Protein AF-A0A2V6FD62-F1 (afdb_monomer_lite)

Radius of gyration: 33.09 Å; chains: 1; bounding box: 49×46×119 Å

Foldseek 3Di:
DDPVVVVVVVVVVVVPPPDDQDPVNVVVVVVVVVVVVVVVVVVVVVVVVVVVVQVCCLQPHQHPDLVSLVVSLVVVVCVLALLNVLQVVPCVVVVPCLSLLDHHALAPVVVVVVLVSLVVSLVSLVVDDLVPDDPVSNVVSVVSNVVSVVVNVCPVVVLVDDCDDPPHHCVPVVVCSLVPRQDDPDPVSVVSSVSVVVCVVVRVVNVVVSNVVND

Secondary structure (DSSP, 8-state):
--THHHHHHHHHHHHTTS----HHHHHHHHHHHHHHHHHHHHHHHHHHHHHHHHHHHHHHS--SSHHHHHHHHHHHHHHH-HHHHHHHT-SGGGT--GGGG-----SHHHHHHHHHHHHHHHHHHHTS-GGGS-HHHHHHHHHHHHHHHHHHHHGGGTTSS-SS-SS-SHHHHHHHHHHHTS--SSHHHHHHHHHHHHHHHHHHHHHHHHHHTT-

Structure (mmCIF, N/CA/C/O backbone):
data_AF-A0A2V6FD62-F1
#
_entry.id   AF-A0A2V6FD62-F1
#
loop_
_atom_site.group_PDB
_atom_site.id
_atom_site.type_symbol
_atom_site.label_atom_id
_atom_site.label_alt_id
_atom_site.label_comp_id
_atom_site.label_asym_id
_atom_site.label_entity_id
_atom_site.label_seq_id
_atom_site.pdbx_PDB_ins_code
_atom_site.Cartn_x
_atom_site.Cartn_y
_atom_site.Cartn_z
_atom_site.occupancy
_atom_site.B_iso_or_equiv
_atom_site.auth_seq_id
_atom_site.auth_comp_id
_atom_site.auth_asym_id
_atom_site.auth_atom_id
_atom_site.pdbx_PDB_model_num
ATOM 1 N N . MET A 1 1 ? 21.143 -31.024 92.032 1.00 51.84 1 MET A N 1
ATOM 2 C CA . MET A 1 1 ? 21.164 -30.933 90.553 1.00 51.84 1 MET A CA 1
ATOM 3 C C . MET A 1 1 ? 21.101 -29.458 90.172 1.00 51.84 1 MET A C 1
ATOM 5 O O . MET A 1 1 ? 20.264 -28.748 90.707 1.00 51.84 1 MET A O 1
ATOM 9 N N . SER A 1 2 ? 22.077 -28.992 89.388 1.00 50.41 2 SER A N 1
ATOM 10 C CA . SER A 1 2 ? 22.470 -27.579 89.221 1.00 50.41 2 SER A CA 1
ATOM 11 C C . SER A 1 2 ? 21.559 -26.777 88.274 1.00 50.41 2 SER A C 1
ATOM 13 O O . SER A 1 2 ? 21.059 -27.318 87.288 1.00 50.41 2 SER A O 1
ATOM 15 N N . ALA A 1 3 ? 21.419 -25.468 88.536 1.00 54.38 3 ALA A N 1
ATOM 16 C CA . ALA A 1 3 ? 20.699 -24.467 87.732 1.00 54.38 3 ALA A CA 1
ATOM 17 C C . ALA A 1 3 ? 21.116 -24.416 86.242 1.00 54.38 3 ALA A C 1
ATOM 19 O O . ALA A 1 3 ? 20.347 -23.947 85.401 1.00 54.38 3 ALA A O 1
ATOM 20 N N . ALA A 1 4 ? 22.282 -24.973 85.894 1.00 53.59 4 ALA A N 1
ATOM 21 C CA . ALA A 1 4 ? 22.737 -25.142 84.513 1.00 53.59 4 ALA A CA 1
ATOM 22 C C . ALA A 1 4 ? 21.811 -26.048 83.672 1.00 53.59 4 ALA A C 1
ATOM 24 O O . ALA A 1 4 ? 21.625 -25.802 82.480 1.00 53.59 4 ALA A O 1
ATOM 25 N N . ALA A 1 5 ? 21.158 -27.042 84.287 1.00 54.00 5 ALA A N 1
ATOM 26 C CA . ALA A 1 5 ? 20.218 -27.923 83.588 1.00 54.00 5 ALA A CA 1
ATOM 27 C C . ALA A 1 5 ? 18.900 -27.209 83.225 1.00 54.00 5 ALA A C 1
ATOM 29 O O . ALA A 1 5 ? 18.295 -27.497 82.194 1.00 54.00 5 ALA A O 1
ATOM 30 N N . LEU A 1 6 ? 18.479 -26.229 84.035 1.00 53.16 6 LEU A N 1
ATOM 31 C CA . LEU A 1 6 ? 17.237 -25.481 83.818 1.00 53.16 6 LEU A CA 1
ATOM 32 C C . LEU A 1 6 ? 17.385 -24.431 82.699 1.00 53.16 6 LEU A C 1
ATOM 34 O O . LEU A 1 6 ? 16.446 -24.191 81.939 1.00 53.16 6 LEU A O 1
ATOM 38 N N . ALA A 1 7 ? 18.574 -23.834 82.566 1.00 55.78 7 ALA A N 1
ATOM 39 C CA . ALA A 1 7 ? 18.881 -22.873 81.506 1.00 55.78 7 ALA A CA 1
ATOM 40 C C . ALA A 1 7 ? 18.995 -23.547 80.126 1.00 55.78 7 ALA A C 1
ATOM 42 O O . ALA A 1 7 ? 18.495 -23.010 79.137 1.00 55.78 7 ALA A O 1
ATOM 43 N N . HIS A 1 8 ? 19.569 -24.754 80.061 1.00 49.03 8 HIS A N 1
ATOM 44 C CA . HIS A 1 8 ? 19.693 -25.508 78.810 1.00 49.03 8 HIS A CA 1
ATOM 45 C C . HIS A 1 8 ? 18.332 -26.016 78.297 1.00 49.03 8 HIS A C 1
ATOM 47 O O . HIS A 1 8 ? 18.054 -25.960 77.099 1.00 49.03 8 HIS A O 1
ATOM 53 N N . ALA A 1 9 ? 17.427 -26.401 79.205 1.00 52.69 9 ALA A N 1
ATOM 54 C CA . ALA A 1 9 ? 16.059 -26.784 78.855 1.00 52.69 9 ALA A CA 1
ATOM 55 C C . ALA A 1 9 ? 15.217 -25.601 78.330 1.00 52.69 9 ALA A C 1
ATOM 57 O O . ALA A 1 9 ? 14.427 -25.768 77.402 1.00 52.69 9 ALA A O 1
ATOM 58 N N . ARG A 1 10 ? 15.408 -24.388 78.872 1.00 50.91 10 ARG A N 1
ATOM 59 C CA . ARG A 1 10 ? 14.704 -23.180 78.398 1.00 50.91 10 ARG A CA 1
ATOM 60 C C . ARG A 1 10 ? 15.211 -22.666 77.049 1.00 50.91 10 ARG A C 1
ATOM 62 O O . ARG A 1 10 ? 14.411 -22.130 76.287 1.00 50.91 10 ARG A O 1
ATOM 69 N N . PHE A 1 11 ? 16.494 -22.852 76.731 1.00 48.19 11 PHE A N 1
ATOM 70 C CA . PHE A 1 11 ? 17.051 -22.427 75.442 1.00 48.19 11 PHE A CA 1
ATOM 71 C C . PHE A 1 11 ? 16.546 -23.300 74.279 1.00 48.19 11 PHE A C 1
ATOM 73 O O . PHE A 1 11 ? 16.193 -22.768 73.231 1.00 48.19 11 PHE A O 1
ATOM 80 N N . ASN A 1 12 ? 16.403 -24.616 74.492 1.00 43.12 12 ASN A N 1
ATOM 81 C CA . ASN A 1 12 ? 15.850 -25.539 73.488 1.00 43.12 12 ASN A CA 1
ATOM 82 C C . ASN A 1 12 ? 14.333 -25.402 73.276 1.00 43.12 12 ASN A C 1
ATOM 84 O O . ASN A 1 12 ? 13.833 -25.708 72.196 1.00 43.12 12 ASN A O 1
ATOM 88 N N . ALA A 1 13 ? 13.589 -24.931 74.280 1.00 45.12 13 ALA A N 1
ATOM 89 C CA . ALA A 1 13 ? 12.146 -24.720 74.150 1.00 45.12 13 ALA A CA 1
ATOM 90 C C . ALA A 1 13 ? 11.798 -23.490 73.287 1.00 45.12 13 ALA A C 1
ATOM 92 O O . ALA A 1 13 ? 10.769 -23.478 72.618 1.00 45.12 13 ALA A O 1
ATOM 93 N N . LEU A 1 14 ? 12.664 -22.469 73.263 1.00 45.12 14 LEU A N 1
ATOM 94 C CA . LEU A 1 14 ? 12.431 -21.229 72.512 1.00 45.12 14 LEU A CA 1
ATOM 95 C C . LEU A 1 14 ? 12.855 -21.313 71.036 1.00 45.12 14 LEU A C 1
ATOM 97 O O . LEU A 1 14 ? 12.350 -20.550 70.214 1.00 45.12 14 LEU A O 1
ATOM 101 N N . THR A 1 15 ? 13.734 -22.249 70.668 1.00 45.62 15 THR A N 1
ATOM 102 C CA . THR A 1 15 ? 14.151 -22.474 69.272 1.00 45.62 15 THR A CA 1
ATOM 103 C C . THR A 1 15 ? 13.192 -23.368 68.485 1.00 45.62 15 THR A C 1
ATOM 105 O O . THR A 1 15 ? 13.101 -23.220 67.268 1.00 45.62 15 THR A O 1
ATOM 108 N N . PHE A 1 16 ? 12.420 -24.241 69.143 1.00 40.84 16 PHE A N 1
ATOM 109 C CA . PHE A 1 16 ? 11.547 -25.211 68.461 1.00 40.84 16 PHE A CA 1
ATOM 110 C C . PHE A 1 16 ? 10.116 -24.720 68.180 1.00 40.84 16 PHE A C 1
ATOM 112 O O . PHE A 1 16 ? 9.340 -25.402 67.516 1.00 40.84 16 PHE A O 1
ATOM 119 N N . GLN A 1 17 ? 9.749 -23.526 68.652 1.00 44.84 17 GLN A N 1
ATOM 120 C CA . GLN A 1 17 ? 8.380 -23.005 68.550 1.00 44.84 17 GLN A CA 1
ATOM 121 C C . GLN A 1 17 ? 8.140 -22.103 67.323 1.00 44.84 17 GLN A C 1
ATOM 123 O O . GLN A 1 17 ? 7.102 -21.453 67.235 1.00 44.84 17 GLN A O 1
ATOM 128 N N . ARG A 1 18 ? 9.079 -22.025 66.365 1.00 51.03 18 ARG A N 1
ATOM 129 C CA . ARG A 1 18 ? 8.979 -21.069 65.243 1.00 51.03 18 ARG A CA 1
ATOM 130 C C . ARG A 1 18 ? 8.537 -21.616 63.886 1.00 51.03 18 ARG A C 1
ATOM 132 O O . ARG A 1 18 ? 8.265 -20.801 63.016 1.00 51.03 18 ARG A O 1
ATOM 139 N N . PHE A 1 19 ? 8.368 -22.925 63.701 1.00 54.00 19 PHE A N 1
ATOM 140 C CA . PHE A 1 19 ? 7.863 -23.474 62.431 1.00 54.00 19 PHE A CA 1
ATOM 141 C C . PHE A 1 19 ? 7.022 -24.740 62.649 1.00 54.00 19 PHE A C 1
ATOM 143 O O . PHE A 1 19 ? 7.466 -25.845 62.359 1.00 54.00 19 PHE A O 1
ATOM 150 N N . ASN A 1 20 ? 5.799 -24.593 63.166 1.00 52.25 20 ASN A N 1
ATOM 151 C CA . ASN A 1 20 ? 4.829 -25.690 63.222 1.00 52.25 20 ASN A CA 1
ATOM 152 C C . ASN A 1 20 ? 3.778 -25.493 62.118 1.00 52.25 20 ASN A C 1
ATOM 154 O O . ASN A 1 20 ? 2.694 -24.976 62.371 1.00 52.25 20 ASN A O 1
ATOM 158 N N . VAL A 1 21 ? 4.139 -25.824 60.876 1.00 60.09 21 VAL A N 1
ATOM 159 C CA . VAL A 1 21 ? 3.186 -25.896 59.756 1.00 60.09 21 VAL A CA 1
ATOM 160 C C . VAL A 1 21 ? 2.623 -27.317 59.740 1.00 60.09 21 VAL A C 1
ATOM 162 O O . VAL A 1 21 ? 3.387 -28.275 59.620 1.00 60.09 21 VAL A O 1
ATOM 165 N N . SER A 1 22 ? 1.307 -27.480 59.901 1.00 72.31 22 SER A N 1
ATOM 166 C CA . SER A 1 22 ? 0.677 -28.805 59.941 1.00 72.31 22 SER A CA 1
ATOM 167 C C . SER A 1 22 ? 0.792 -29.504 58.582 1.00 72.31 22 SER A C 1
ATOM 169 O O . SER A 1 22 ? 0.720 -28.865 57.534 1.00 72.31 22 SER A O 1
ATOM 171 N N . PHE A 1 23 ? 0.883 -30.839 58.562 1.00 66.00 23 PHE A N 1
ATOM 172 C CA . PHE A 1 23 ? 0.818 -31.632 57.321 1.00 66.00 23 PHE A CA 1
ATOM 173 C C . PHE A 1 23 ? -0.449 -31.315 56.499 1.00 66.00 23 PHE A C 1
ATOM 175 O O . PHE A 1 23 ? -0.447 -31.348 55.269 1.00 66.00 23 PHE A O 1
ATOM 182 N N . ARG A 1 24 ? -1.528 -30.930 57.191 1.00 68.88 24 ARG A N 1
ATOM 183 C CA . ARG A 1 24 ? -2.783 -30.463 56.600 1.00 68.88 24 ARG A CA 1
ATOM 184 C C . ARG A 1 24 ? -2.631 -29.095 55.920 1.00 68.88 24 ARG A C 1
ATOM 186 O O . ARG A 1 24 ? -3.190 -28.907 54.844 1.00 68.88 24 ARG A O 1
ATOM 193 N N . ASP A 1 25 ? -1.827 -28.194 56.482 1.00 69.31 25 ASP A N 1
ATOM 194 C CA . ASP A 1 25 ? -1.516 -26.882 55.895 1.00 69.31 25 ASP A CA 1
ATOM 195 C C . ASP A 1 25 ? -0.633 -27.036 54.651 1.00 69.31 25 ASP A C 1
ATOM 197 O O . ASP A 1 25 ? -0.887 -26.396 53.635 1.00 69.31 25 ASP A O 1
ATOM 201 N N . PHE A 1 26 ? 0.343 -27.954 54.678 1.00 67.38 26 PHE A N 1
ATOM 202 C CA . PHE A 1 26 ? 1.163 -28.284 53.506 1.00 67.38 26 PHE A CA 1
ATOM 203 C C . PHE A 1 26 ? 0.319 -28.862 52.358 1.00 67.38 26 PHE A C 1
ATOM 205 O O . PHE A 1 26 ? 0.473 -28.466 51.202 1.00 67.38 26 PHE A O 1
ATOM 212 N N . PHE A 1 27 ? -0.622 -29.761 52.668 1.00 71.06 27 PHE A N 1
ATOM 213 C CA . PHE A 1 27 ? -1.520 -30.348 51.672 1.00 71.06 27 PHE A CA 1
ATOM 214 C C . PHE A 1 27 ? -2.504 -29.319 51.090 1.00 71.06 27 PHE A C 1
ATOM 216 O O . PHE A 1 27 ? -2.715 -29.291 49.878 1.00 71.06 27 PHE A O 1
ATOM 223 N N . LEU A 1 28 ? -3.064 -28.436 51.926 1.00 70.50 28 LEU A N 1
ATOM 224 C CA . LEU A 1 28 ? -3.927 -27.334 51.484 1.00 70.50 28 LEU A CA 1
ATOM 225 C C . LEU A 1 28 ? -3.169 -26.327 50.613 1.00 70.50 28 LEU A C 1
ATOM 227 O O . LEU A 1 28 ? -3.706 -25.867 49.607 1.00 70.50 28 LEU A O 1
ATOM 231 N N . LEU A 1 29 ? -1.912 -26.032 50.946 1.00 73.94 29 LEU A N 1
ATOM 232 C CA . LEU A 1 29 ? -1.061 -25.120 50.185 1.00 73.94 29 LEU A CA 1
ATOM 233 C C . LEU A 1 29 ? -0.663 -25.722 48.829 1.00 73.94 29 LEU A C 1
ATOM 235 O O . LEU A 1 29 ? -0.741 -25.045 47.807 1.00 73.94 29 LEU A O 1
ATOM 239 N N . PHE A 1 30 ? -0.338 -27.017 48.781 1.00 75.12 30 PHE A N 1
ATOM 240 C CA . PHE A 1 30 ? -0.054 -27.734 47.534 1.00 75.12 30 PHE A CA 1
ATOM 241 C C . PHE A 1 30 ? -1.295 -27.891 46.636 1.00 75.12 30 PHE A C 1
ATOM 243 O O . PHE A 1 30 ? -1.214 -27.725 45.415 1.00 75.12 30 PHE A O 1
ATOM 250 N N . TRP A 1 31 ? -2.458 -28.186 47.224 1.00 75.12 31 TRP A N 1
ATOM 251 C CA . TRP A 1 31 ? -3.724 -28.286 46.495 1.00 75.12 31 TRP A CA 1
ATOM 252 C C . TRP A 1 31 ? -4.193 -26.921 45.976 1.00 75.12 31 TRP A C 1
ATOM 254 O O . TRP A 1 31 ? -4.541 -26.803 44.798 1.00 75.12 31 TRP A O 1
ATOM 264 N N . GLY A 1 32 ? -4.094 -25.879 46.807 1.00 76.75 32 GLY A N 1
ATOM 265 C CA . GLY A 1 32 ? -4.312 -24.490 46.412 1.00 76.75 32 GLY A CA 1
ATOM 266 C C . GLY A 1 32 ? -3.391 -24.087 45.264 1.00 76.75 32 GLY A C 1
ATOM 267 O O . GLY A 1 32 ? -3.870 -23.616 44.238 1.00 76.75 32 GLY A O 1
ATOM 268 N N . MET A 1 33 ? -2.089 -24.371 45.362 1.00 81.69 33 MET A N 1
ATOM 269 C CA . MET A 1 33 ? -1.111 -24.085 44.307 1.00 81.69 33 MET A CA 1
ATOM 270 C C . MET A 1 33 ? -1.476 -24.759 42.974 1.00 81.69 33 MET A C 1
ATOM 272 O O . MET A 1 33 ? -1.450 -24.104 41.935 1.00 81.69 33 MET A O 1
ATOM 276 N N . LYS A 1 34 ? -1.907 -26.029 42.975 1.00 81.94 34 LYS A N 1
ATOM 277 C CA . LYS A 1 34 ? -2.398 -26.707 41.758 1.00 81.94 34 LYS A CA 1
ATOM 278 C C . LYS A 1 34 ? -3.648 -26.053 41.167 1.00 81.94 34 LYS A C 1
ATOM 280 O O . LYS A 1 34 ? -3.773 -25.999 39.945 1.00 81.94 34 LYS A O 1
ATOM 285 N N . PHE A 1 35 ? -4.573 -25.586 42.003 1.00 85.38 35 PHE A N 1
ATOM 286 C CA . PHE A 1 35 ? -5.753 -24.854 41.545 1.00 85.38 35 PHE A CA 1
ATOM 287 C C . PHE A 1 35 ? -5.364 -23.504 40.928 1.00 85.38 35 PHE A C 1
ATOM 289 O O . PHE A 1 35 ? -5.785 -23.209 39.811 1.00 85.38 35 PHE A O 1
ATOM 296 N N . PHE A 1 36 ? -4.480 -22.745 41.584 1.00 87.44 36 PHE A N 1
ATOM 297 C CA . PHE A 1 36 ? -3.939 -21.485 41.066 1.00 87.44 36 PHE A CA 1
ATOM 298 C C . PHE A 1 36 ? -3.201 -21.666 39.733 1.00 87.44 36 PHE A C 1
ATOM 300 O O . PHE A 1 36 ? -3.455 -20.910 38.801 1.00 87.44 36 PHE A O 1
ATOM 307 N N . LEU A 1 37 ? -2.349 -22.687 39.593 1.00 90.75 37 LEU A N 1
ATOM 308 C CA . LEU A 1 37 ? -1.653 -22.999 38.336 1.00 90.75 37 LEU A CA 1
ATOM 309 C C . LEU A 1 37 ? -2.624 -23.352 37.201 1.00 90.75 37 LEU A C 1
ATOM 311 O O . LEU A 1 37 ? -2.442 -22.892 36.077 1.00 90.75 37 LEU A O 1
ATOM 315 N N . LYS A 1 38 ? -3.675 -24.134 37.481 1.00 90.56 38 LYS A N 1
ATOM 316 C CA . LYS A 1 38 ? -4.715 -24.456 36.490 1.00 90.56 38 LYS A CA 1
ATOM 317 C C . LYS A 1 38 ? -5.529 -23.229 36.092 1.00 90.56 38 LYS A C 1
ATOM 319 O O . LYS A 1 38 ? -5.810 -23.065 34.911 1.00 90.56 38 LYS A O 1
ATOM 324 N N . ALA A 1 39 ? -5.882 -22.376 37.051 1.00 91.38 39 ALA A N 1
ATOM 325 C CA . ALA A 1 39 ? -6.580 -21.125 36.783 1.00 91.38 39 ALA A CA 1
ATOM 326 C C . ALA A 1 39 ? -5.706 -20.170 35.958 1.00 91.38 39 ALA A C 1
ATOM 328 O O . ALA A 1 39 ? -6.178 -19.613 34.976 1.00 91.38 39 ALA A O 1
ATOM 329 N N . LEU A 1 40 ? -4.417 -20.044 36.288 1.00 93.94 40 LEU A N 1
ATOM 330 C CA . LEU A 1 40 ? -3.465 -19.224 35.538 1.00 93.94 40 LEU A CA 1
ATOM 331 C C . LEU A 1 40 ? -3.276 -19.740 34.107 1.00 93.94 40 LEU A C 1
ATOM 333 O O . LEU A 1 40 ? -3.309 -18.949 33.167 1.00 93.94 40 LEU A O 1
ATOM 337 N N . LEU A 1 41 ? -3.147 -21.057 33.929 1.00 94.94 41 LEU A N 1
ATOM 338 C CA . LEU A 1 41 ? -3.092 -21.677 32.605 1.00 94.94 41 LEU A CA 1
ATOM 339 C C . LEU A 1 41 ? -4.392 -21.448 31.823 1.00 94.94 41 LEU A C 1
ATOM 341 O O . LEU A 1 41 ? -4.337 -21.091 30.652 1.00 94.94 41 LEU A O 1
ATOM 345 N N . ALA A 1 42 ? -5.555 -21.615 32.457 1.00 94.06 42 ALA A N 1
ATOM 346 C CA . ALA A 1 42 ? -6.849 -21.380 31.821 1.00 94.06 42 ALA A CA 1
ATOM 347 C C . ALA A 1 42 ? -7.011 -19.916 31.385 1.00 94.06 42 ALA A C 1
ATOM 349 O O . ALA A 1 42 ? -7.452 -19.659 30.268 1.00 94.06 42 ALA A O 1
ATOM 350 N N . THR A 1 43 ? -6.590 -18.963 32.219 1.00 94.38 43 THR A N 1
ATOM 351 C CA . THR A 1 43 ? -6.577 -17.537 31.872 1.00 94.38 43 THR A CA 1
ATOM 352 C C . THR A 1 43 ? -5.626 -17.258 30.713 1.00 94.38 43 THR A C 1
ATOM 354 O O . THR A 1 43 ? -6.006 -16.564 29.776 1.00 94.38 43 THR A O 1
ATOM 357 N N . LEU A 1 44 ? -4.417 -17.830 30.722 1.00 96.44 44 LEU A N 1
ATOM 358 C CA . LEU A 1 44 ? -3.464 -17.689 29.619 1.00 96.44 44 LEU A CA 1
ATOM 359 C C . LEU A 1 44 ? -4.053 -18.225 28.305 1.00 96.44 44 LEU A C 1
ATOM 361 O O . LEU A 1 44 ? -4.007 -17.544 27.285 1.00 96.44 44 LEU A O 1
ATOM 365 N N . VAL A 1 45 ? -4.663 -19.413 28.338 1.00 96.75 45 VAL A N 1
ATOM 366 C CA . VAL A 1 45 ? -5.336 -20.010 27.177 1.00 96.75 45 VAL A CA 1
ATOM 367 C C . VAL A 1 45 ? -6.484 -19.122 26.694 1.00 96.75 45 VAL A C 1
ATOM 369 O O . VAL A 1 45 ? -6.588 -18.866 25.498 1.00 96.75 45 VAL A O 1
ATOM 372 N N . ALA A 1 46 ? -7.309 -18.595 27.601 1.00 96.50 46 ALA A N 1
ATOM 373 C CA . ALA A 1 46 ? -8.396 -17.686 27.247 1.00 96.50 46 ALA A CA 1
ATOM 374 C C . ALA A 1 46 ? -7.883 -16.398 26.581 1.00 96.50 46 ALA A C 1
ATOM 376 O O . ALA A 1 46 ? -8.457 -15.960 25.586 1.00 96.50 46 ALA A O 1
ATOM 377 N N . VAL A 1 47 ? -6.779 -15.825 27.071 1.00 97.00 47 VAL A N 1
ATOM 378 C CA . VAL A 1 47 ? -6.138 -14.645 26.469 1.00 97.00 47 VAL A CA 1
ATOM 379 C C . VAL A 1 47 ? -5.603 -14.958 25.073 1.00 97.00 47 VAL A C 1
ATOM 381 O O . VAL A 1 47 ? -5.814 -14.169 24.156 1.00 97.00 47 VAL A O 1
ATOM 384 N N . VAL A 1 48 ? -4.965 -16.116 24.879 1.00 96.81 48 VAL A N 1
ATOM 385 C CA . VAL A 1 48 ? -4.482 -16.543 23.555 1.00 96.81 48 VAL A CA 1
ATOM 386 C C . VAL A 1 48 ? -5.645 -16.720 22.580 1.00 96.81 48 VAL A C 1
ATOM 388 O O . VAL A 1 48 ? -5.573 -16.233 21.454 1.00 96.81 48 VAL A O 1
ATOM 391 N N . ILE A 1 49 ? -6.737 -17.358 23.010 1.00 96.81 49 ILE A N 1
ATOM 392 C CA . ILE A 1 49 ? -7.939 -17.534 22.183 1.00 96.81 49 ILE A CA 1
ATOM 393 C C . ILE A 1 49 ? -8.556 -16.174 21.835 1.00 96.81 49 ILE A C 1
ATOM 395 O O . ILE A 1 49 ? -8.841 -15.916 20.668 1.00 96.81 49 ILE A O 1
ATOM 399 N N . ALA A 1 50 ? -8.723 -15.283 22.814 1.00 95.06 50 ALA A N 1
ATOM 400 C CA . ALA A 1 50 ? -9.257 -13.943 22.584 1.00 95.06 50 ALA A CA 1
ATOM 401 C C . ALA A 1 50 ? -8.368 -13.132 21.626 1.00 95.06 50 ALA A C 1
ATOM 403 O O . ALA A 1 50 ? -8.878 -12.489 20.709 1.00 95.06 50 ALA A O 1
ATOM 404 N N . GLY A 1 51 ? -7.045 -13.215 21.787 1.00 94.31 51 GLY A N 1
ATOM 405 C CA . GLY A 1 51 ? -6.077 -12.599 20.884 1.00 94.31 51 GLY A CA 1
ATOM 406 C C . GLY A 1 51 ? -6.164 -13.160 19.465 1.00 94.31 51 GLY A C 1
ATOM 407 O O . GLY A 1 51 ? -6.181 -12.393 18.507 1.00 94.31 51 GLY A O 1
ATOM 408 N N . ALA A 1 52 ? -6.301 -14.480 19.313 1.00 94.00 52 ALA A N 1
ATOM 409 C CA . ALA A 1 52 ? -6.483 -15.115 18.011 1.00 94.00 52 ALA A CA 1
ATOM 410 C C . ALA A 1 52 ? -7.791 -14.674 17.334 1.00 94.00 52 ALA A C 1
ATOM 412 O O . ALA A 1 52 ? -7.778 -14.354 16.147 1.00 94.00 52 ALA A O 1
ATOM 413 N N . ILE A 1 53 ? -8.902 -14.595 18.075 1.00 94.19 53 ILE A N 1
ATOM 414 C CA . ILE A 1 53 ? -10.186 -14.087 17.563 1.00 94.19 53 ILE A CA 1
ATOM 415 C C . ILE A 1 53 ? -10.042 -12.629 17.116 1.00 94.19 53 ILE A C 1
ATOM 417 O O . ILE A 1 53 ? -10.453 -12.285 16.008 1.00 94.19 53 ILE A O 1
ATOM 421 N N . PHE A 1 54 ? -9.425 -11.786 17.947 1.00 94.12 54 PHE A N 1
ATOM 422 C CA . PHE A 1 54 ? -9.198 -10.376 17.640 1.00 94.12 54 PHE A CA 1
ATOM 423 C C . PHE A 1 54 ? -8.338 -10.194 16.382 1.00 94.12 54 PHE A C 1
ATOM 425 O O . PHE A 1 54 ? -8.732 -9.470 15.472 1.00 94.12 54 PHE A O 1
ATOM 432 N N . LEU A 1 55 ? -7.203 -10.895 16.287 1.00 92.00 55 LEU A N 1
ATOM 433 C CA . LEU A 1 55 ? -6.324 -10.842 15.115 1.00 92.00 55 LEU A CA 1
ATOM 434 C C . LEU A 1 55 ? -7.008 -11.393 13.864 1.00 92.00 55 LEU A C 1
ATOM 436 O O . LEU A 1 55 ? -6.866 -10.823 12.787 1.00 92.00 55 LEU A O 1
ATOM 440 N N . THR A 1 56 ? -7.791 -12.463 13.998 1.00 91.69 56 THR A N 1
ATOM 441 C CA . THR A 1 56 ? -8.561 -13.020 12.879 1.00 91.69 56 THR A CA 1
ATOM 442 C C . THR A 1 56 ? -9.595 -12.013 12.380 1.00 91.69 56 THR A C 1
ATOM 444 O O . THR A 1 56 ? -9.713 -11.816 11.172 1.00 91.69 56 THR A O 1
ATOM 447 N N . ASN A 1 57 ? -10.315 -11.332 13.280 1.00 93.19 57 ASN A N 1
ATOM 448 C CA . ASN A 1 57 ? -11.225 -10.251 12.901 1.00 93.19 57 ASN A CA 1
ATOM 449 C C . ASN A 1 57 ? -10.476 -9.109 12.199 1.00 93.19 57 ASN A C 1
ATOM 451 O O . ASN A 1 57 ? -10.889 -8.693 11.119 1.00 93.19 57 ASN A O 1
ATOM 455 N N . LEU A 1 58 ? -9.356 -8.661 12.773 1.00 90.94 58 LEU A N 1
ATOM 456 C CA . LEU A 1 58 ? -8.550 -7.568 12.239 1.00 90.94 58 LEU A CA 1
ATOM 457 C C . LEU A 1 58 ? -8.009 -7.883 10.838 1.00 90.94 58 LEU A C 1
ATOM 459 O O . LEU A 1 58 ? -8.110 -7.049 9.947 1.00 90.94 58 LEU A O 1
ATOM 463 N N . ILE A 1 59 ? -7.480 -9.085 10.610 1.00 87.94 59 ILE A N 1
ATOM 464 C CA . ILE A 1 59 ? -6.832 -9.453 9.344 1.00 87.94 59 ILE A CA 1
ATOM 465 C C . ILE A 1 59 ? -7.869 -9.876 8.297 1.00 87.94 59 ILE A C 1
ATOM 467 O O . ILE A 1 59 ? -7.861 -9.370 7.177 1.00 87.94 59 ILE A O 1
ATOM 471 N N . CYS A 1 60 ? -8.818 -10.745 8.644 1.00 86.25 60 CYS A N 1
ATOM 472 C CA . CYS A 1 60 ? -9.695 -11.377 7.652 1.00 86.25 60 CYS A CA 1
ATOM 473 C C . CYS A 1 60 ? -11.047 -10.668 7.467 1.00 86.25 60 CYS A C 1
ATOM 475 O O . CYS A 1 60 ? -11.656 -10.788 6.404 1.00 86.25 60 CYS A O 1
ATOM 477 N N . PHE A 1 61 ? -11.522 -9.914 8.461 1.00 91.69 61 PHE A N 1
ATOM 478 C CA . PHE A 1 61 ? -12.871 -9.331 8.479 1.00 91.69 61 PHE A CA 1
ATOM 479 C C . PHE A 1 61 ? -12.840 -7.800 8.616 1.00 91.69 61 PHE A C 1
ATOM 481 O O . PHE A 1 61 ? -11.780 -7.180 8.516 1.00 91.69 61 PHE A O 1
ATOM 488 N N . ARG A 1 62 ? -14.012 -7.174 8.793 1.00 94.75 62 ARG A N 1
ATOM 489 C CA . ARG A 1 62 ? -14.121 -5.757 9.161 1.00 94.75 62 ARG A CA 1
ATOM 490 C C . ARG A 1 62 ? -13.699 -5.579 10.632 1.00 94.75 62 ARG A C 1
ATOM 492 O O . ARG A 1 62 ? -14.334 -6.199 11.495 1.00 94.75 62 ARG A O 1
ATOM 499 N N . PRO A 1 63 ? -12.681 -4.755 10.943 1.00 95.62 63 PRO A N 1
ATOM 500 C CA . PRO A 1 63 ? -12.255 -4.503 12.319 1.00 95.62 63 PRO A CA 1
ATOM 501 C C . PRO A 1 63 ? -13.368 -3.869 13.159 1.00 95.62 63 PRO A C 1
ATOM 503 O O . PRO A 1 63 ? -14.080 -2.985 12.695 1.00 95.62 63 PRO A O 1
ATOM 506 N N . TRP A 1 64 ? -13.519 -4.243 14.427 1.00 93.50 64 TRP A N 1
ATOM 507 C CA . TRP A 1 64 ? -14.555 -3.619 15.272 1.00 93.50 64 TRP A CA 1
ATOM 508 C C . TRP A 1 64 ? -14.317 -2.130 15.559 1.00 93.50 64 TRP A C 1
ATOM 510 O O . TRP A 1 64 ? -15.266 -1.386 15.797 1.00 93.50 64 TRP A O 1
ATOM 520 N N . ASN A 1 65 ? -13.060 -1.688 15.537 1.00 95.12 65 ASN A N 1
ATOM 521 C CA . ASN A 1 65 ? -12.680 -0.300 15.766 1.00 95.12 65 ASN A CA 1
ATOM 522 C C . ASN A 1 65 ? -12.435 0.422 14.431 1.00 95.12 65 ASN A C 1
ATOM 524 O O . ASN A 1 65 ? -11.692 -0.077 13.590 1.00 95.12 65 ASN A O 1
ATOM 528 N N . LEU A 1 66 ? -13.016 1.614 14.273 1.00 97.38 66 LEU A N 1
ATOM 529 C CA . LEU A 1 66 ? -12.903 2.420 13.054 1.00 97.38 66 LEU A CA 1
ATOM 530 C C . LEU A 1 66 ? -11.460 2.852 12.741 1.00 97.38 66 LEU A C 1
ATOM 532 O O . LEU A 1 66 ? -11.048 2.812 11.589 1.00 97.38 66 LEU A O 1
ATOM 536 N N . ASN A 1 67 ? -10.656 3.196 13.751 1.00 97.12 67 ASN A N 1
ATOM 537 C CA . ASN A 1 67 ? -9.260 3.572 13.512 1.00 97.12 67 ASN A CA 1
ATOM 538 C C . ASN A 1 67 ? -8.451 2.366 13.026 1.00 97.12 67 ASN A C 1
ATOM 540 O O . ASN A 1 67 ? -7.680 2.491 12.085 1.00 97.12 67 ASN A O 1
ATOM 544 N N . LEU A 1 68 ? -8.677 1.179 13.601 1.00 96.94 68 LEU A N 1
ATOM 545 C CA . LEU A 1 68 ? -8.042 -0.049 13.108 1.00 96.94 68 LEU A CA 1
ATOM 546 C C . LEU A 1 68 ? -8.464 -0.395 11.676 1.00 96.94 68 LEU A C 1
ATOM 548 O O . LEU A 1 68 ? -7.678 -0.994 10.949 1.00 96.94 68 LEU A O 1
ATOM 552 N N . PHE A 1 69 ? -9.678 -0.026 11.264 1.00 97.56 69 PHE A N 1
ATOM 553 C CA . PHE A 1 69 ? -10.093 -0.142 9.869 1.00 97.56 69 PHE A CA 1
ATOM 554 C C . PHE A 1 69 ? -9.306 0.796 8.953 1.00 97.56 69 PHE A C 1
ATOM 556 O O . PHE A 1 69 ? -8.812 0.329 7.930 1.00 97.56 69 PHE A O 1
ATOM 563 N N . TYR A 1 70 ? -9.111 2.063 9.334 1.00 97.12 70 TYR A N 1
ATOM 564 C CA . TYR A 1 70 ? -8.265 2.983 8.565 1.00 97.12 70 TYR A CA 1
ATOM 565 C C . TYR A 1 70 ? -6.840 2.456 8.407 1.00 97.12 70 TYR A C 1
ATOM 567 O O . TYR A 1 70 ? -6.329 2.387 7.290 1.00 97.12 70 TYR A O 1
ATOM 575 N N . GLU A 1 71 ? -6.228 2.027 9.514 1.00 95.62 71 GLU A N 1
ATOM 576 C CA . GLU A 1 71 ? -4.876 1.467 9.501 1.00 95.62 71 GLU A CA 1
ATOM 577 C C . GLU A 1 71 ? -4.805 0.229 8.610 1.00 95.62 71 GLU A C 1
ATOM 579 O O . GLU A 1 71 ? -3.917 0.112 7.772 1.00 95.62 71 GLU A O 1
ATOM 584 N N . LYS A 1 72 ? -5.775 -0.682 8.734 1.00 95.62 72 LYS A N 1
ATOM 585 C CA . LYS A 1 72 ? -5.848 -1.874 7.890 1.00 95.62 72 LYS A CA 1
ATOM 586 C C . LYS A 1 72 ? -5.927 -1.512 6.408 1.00 95.62 72 LYS A C 1
ATOM 588 O O . LYS A 1 72 ? -5.120 -2.022 5.636 1.00 95.62 72 LYS A O 1
ATOM 593 N N . ALA A 1 73 ? -6.873 -0.659 6.017 1.00 94.94 73 ALA A N 1
ATOM 594 C CA . ALA A 1 73 ? -7.076 -0.279 4.621 1.00 94.94 73 ALA A CA 1
ATOM 595 C C . ALA A 1 73 ? -5.798 0.337 4.023 1.00 94.94 73 ALA A C 1
ATOM 597 O O . ALA A 1 73 ? -5.399 0.010 2.905 1.00 94.94 73 ALA A O 1
ATOM 598 N N . PHE A 1 74 ? -5.098 1.169 4.800 1.00 93.81 74 PHE A N 1
ATOM 599 C CA . PHE A 1 74 ? -3.842 1.784 4.381 1.00 93.81 74 PHE A CA 1
ATOM 600 C C . PHE A 1 74 ? -2.682 0.781 4.294 1.00 93.81 74 PHE A C 1
ATOM 602 O O . PHE A 1 74 ? -1.965 0.735 3.290 1.00 93.81 74 PHE A O 1
ATOM 609 N N . LEU A 1 75 ? -2.513 -0.068 5.311 1.00 94.31 75 LEU A N 1
ATOM 610 C CA . LEU A 1 75 ? -1.469 -1.092 5.332 1.00 94.31 75 LEU A CA 1
ATOM 611 C C . LEU A 1 75 ? -1.660 -2.121 4.215 1.00 94.31 75 LEU A C 1
ATOM 613 O O . LEU A 1 75 ? -0.677 -2.545 3.611 1.00 94.31 75 LEU A O 1
ATOM 617 N N . GLU A 1 76 ? -2.898 -2.495 3.887 1.00 94.38 76 GLU A N 1
ATOM 618 C CA . GLU A 1 76 ? -3.167 -3.380 2.753 1.00 94.38 76 GLU A CA 1
ATOM 619 C C . GLU A 1 76 ? -2.691 -2.771 1.429 1.00 94.38 76 GLU A C 1
ATOM 621 O O . GLU A 1 76 ? -2.144 -3.496 0.601 1.00 94.38 76 GLU A O 1
ATOM 626 N N . VAL A 1 77 ? -2.831 -1.460 1.217 1.00 94.19 77 VAL A N 1
ATOM 627 C CA . VAL A 1 77 ? -2.268 -0.799 0.027 1.00 94.19 77 VAL A CA 1
ATOM 628 C C . VAL A 1 77 ? -0.742 -0.866 0.052 1.00 94.19 77 VAL A C 1
ATOM 630 O O . VAL A 1 77 ? -0.136 -1.321 -0.914 1.00 94.19 77 VAL A O 1
ATOM 633 N N . ILE A 1 78 ? -0.118 -0.487 1.169 1.00 95.50 78 ILE A N 1
ATOM 634 C CA . ILE A 1 78 ? 1.344 -0.468 1.305 1.00 95.50 78 ILE A CA 1
ATOM 635 C C . ILE A 1 78 ? 1.958 -1.850 1.052 1.00 95.50 78 ILE A C 1
ATOM 637 O O . ILE A 1 78 ? 2.894 -1.980 0.266 1.00 95.50 78 ILE A O 1
ATOM 641 N N . PHE A 1 79 ? 1.445 -2.894 1.703 1.00 94.81 79 PHE A N 1
ATOM 642 C CA . PHE A 1 79 ? 2.040 -4.230 1.629 1.00 94.81 79 PHE A CA 1
ATOM 643 C C . PHE A 1 79 ? 1.771 -4.950 0.304 1.00 94.81 79 PHE A C 1
ATOM 645 O O . PHE A 1 79 ? 2.514 -5.871 -0.040 1.00 94.81 79 PHE A O 1
ATOM 652 N N . ASN A 1 80 ? 0.753 -4.530 -0.453 1.00 95.69 80 ASN A N 1
ATOM 653 C CA . ASN A 1 80 ? 0.483 -5.062 -1.790 1.00 95.69 80 ASN A CA 1
ATOM 654 C C . ASN A 1 80 ? 1.235 -4.320 -2.907 1.00 95.69 80 ASN A C 1
ATOM 656 O O . ASN A 1 80 ? 1.247 -4.801 -4.037 1.00 95.69 80 ASN A O 1
ATOM 660 N N . GLU A 1 81 ? 1.900 -3.202 -2.605 1.00 97.31 81 GLU A N 1
ATOM 661 C CA . GLU A 1 81 ? 2.637 -2.386 -3.575 1.00 97.31 81 GLU A CA 1
ATOM 662 C C . GLU A 1 81 ? 4.130 -2.303 -3.184 1.00 97.31 81 GLU A C 1
ATOM 664 O O . GLU A 1 81 ? 4.546 -1.373 -2.487 1.00 97.31 81 GLU A O 1
ATOM 669 N N . PRO A 1 82 ? 4.981 -3.260 -3.614 1.00 97.69 82 PRO A N 1
ATOM 670 C CA . PRO A 1 82 ? 6.386 -3.327 -3.204 1.00 97.69 82 PRO A CA 1
ATOM 671 C C . PRO A 1 82 ? 7.205 -2.052 -3.441 1.00 97.69 82 PRO A C 1
ATOM 673 O O . PRO A 1 82 ? 8.070 -1.721 -2.632 1.00 97.69 82 PRO A O 1
ATOM 676 N N . GLU A 1 83 ? 6.960 -1.337 -4.542 1.00 97.88 83 GLU A N 1
ATOM 677 C CA . GLU A 1 83 ? 7.657 -0.086 -4.861 1.00 97.88 83 GLU A CA 1
ATOM 678 C C . GLU A 1 83 ? 7.235 1.050 -3.915 1.00 97.88 83 GLU A C 1
ATOM 680 O O . GLU A 1 83 ? 8.079 1.850 -3.502 1.00 97.88 83 GLU A O 1
ATOM 685 N N . LEU A 1 84 ? 5.963 1.083 -3.498 1.00 97.38 84 LEU A N 1
ATOM 686 C CA . LEU A 1 84 ? 5.483 2.008 -2.469 1.00 97.38 84 LEU A CA 1
ATOM 687 C C . LEU A 1 84 ? 6.107 1.680 -1.109 1.00 97.38 84 LEU A C 1
ATOM 689 O O . LEU A 1 84 ? 6.617 2.580 -0.448 1.00 97.38 84 LEU A O 1
ATOM 693 N N . LEU A 1 85 ? 6.138 0.402 -0.718 1.00 97.62 85 LEU A N 1
ATOM 694 C CA . LEU A 1 85 ? 6.749 -0.013 0.547 1.00 97.62 85 LEU A CA 1
ATOM 695 C C . LEU A 1 85 ? 8.241 0.357 0.617 1.00 97.62 85 LEU A C 1
ATOM 697 O O . LEU A 1 85 ? 8.678 0.884 1.637 1.00 97.62 85 LEU A O 1
ATOM 701 N N . THR A 1 86 ? 8.997 0.185 -0.477 1.00 97.62 86 THR A N 1
ATOM 702 C CA . THR A 1 86 ? 10.389 0.674 -0.566 1.00 97.62 86 THR A CA 1
ATOM 703 C C . THR A 1 86 ? 10.468 2.190 -0.419 1.00 97.62 86 THR A C 1
ATOM 705 O O . THR A 1 86 ? 11.361 2.695 0.249 1.00 97.62 86 THR A O 1
ATOM 708 N N . SER A 1 87 ? 9.551 2.923 -1.055 1.00 96.81 87 SER A N 1
ATOM 709 C CA . SER A 1 87 ? 9.572 4.391 -1.048 1.00 96.81 87 SER A CA 1
ATOM 710 C C . SER A 1 87 ?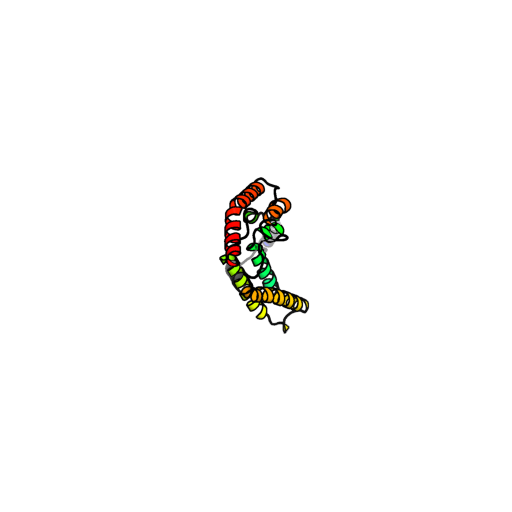 9.315 4.971 0.342 1.00 96.81 87 SER A C 1
ATOM 712 O O . SER A 1 87 ? 9.836 6.034 0.666 1.00 96.81 87 SER A O 1
ATOM 714 N N . LEU A 1 88 ? 8.512 4.282 1.159 1.00 96.56 88 LEU A N 1
ATOM 715 C CA . LEU A 1 88 ? 8.195 4.707 2.521 1.00 96.56 88 LEU A CA 1
ATOM 716 C C . LEU A 1 88 ? 9.254 4.280 3.548 1.00 96.56 88 LEU A C 1
ATOM 718 O O . LEU A 1 88 ? 9.369 4.923 4.588 1.00 96.56 88 LEU A O 1
ATOM 722 N N . GLY A 1 89 ? 10.003 3.202 3.292 1.00 94.94 89 GLY A N 1
ATOM 723 C CA . GLY A 1 89 ? 11.089 2.762 4.175 1.00 94.94 89 GLY A CA 1
ATOM 724 C C . GLY A 1 89 ? 10.633 2.304 5.573 1.00 94.94 89 GLY A C 1
ATOM 725 O O . GLY A 1 89 ? 11.381 2.434 6.542 1.00 94.94 89 GLY A O 1
ATOM 726 N N . LEU A 1 90 ? 9.385 1.835 5.711 1.00 93.25 90 LEU A N 1
ATOM 727 C CA . LEU A 1 90 ? 8.746 1.599 7.016 1.00 93.25 90 LEU A CA 1
ATOM 728 C C . LEU A 1 90 ? 9.238 0.344 7.745 1.00 93.25 90 LEU A C 1
ATOM 730 O O . LEU A 1 90 ? 9.097 0.250 8.966 1.00 93.25 90 LEU A O 1
ATOM 734 N N . VAL A 1 91 ? 9.742 -0.654 7.016 1.00 95.50 91 VAL A N 1
ATO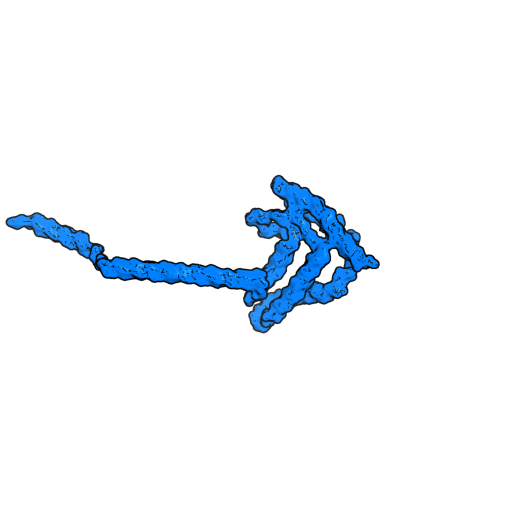M 735 C CA . VAL A 1 91 ? 9.939 -2.017 7.548 1.00 95.50 91 VAL A CA 1
ATOM 736 C C . VAL A 1 91 ? 11.397 -2.476 7.537 1.00 95.50 91 VAL A C 1
ATOM 738 O O . VAL A 1 91 ? 11.750 -3.485 8.151 1.00 95.50 91 VAL A O 1
ATOM 741 N N . GLU A 1 92 ? 12.264 -1.689 6.910 1.00 93.12 92 GLU A N 1
ATOM 742 C CA . GLU A 1 92 ? 13.693 -1.917 6.753 1.00 93.12 92 GLU A CA 1
ATOM 743 C C . GLU A 1 92 ? 14.399 -1.961 8.110 1.00 93.12 92 GLU A C 1
ATOM 745 O O . GLU A 1 92 ? 15.252 -2.819 8.332 1.00 93.12 92 GLU A O 1
ATOM 750 N N . GLN A 1 93 ? 13.983 -1.112 9.057 1.00 93.25 93 GLN A N 1
ATOM 751 C CA . GLN A 1 93 ? 14.511 -1.106 10.428 1.00 93.25 93 GLN A CA 1
ATOM 752 C C . GLN A 1 93 ? 14.242 -2.413 11.192 1.00 93.25 93 GLN A C 1
ATOM 754 O O . GLN A 1 93 ? 14.941 -2.724 12.154 1.00 93.25 93 GLN A O 1
ATOM 759 N N . PHE A 1 94 ? 13.250 -3.195 10.756 1.00 95.44 94 PHE A N 1
ATOM 760 C CA . PHE A 1 94 ? 12.929 -4.509 11.316 1.00 95.44 94 PHE A CA 1
ATOM 761 C C . PHE A 1 94 ? 13.583 -5.658 10.532 1.00 95.44 94 PHE A C 1
ATOM 763 O O . PHE A 1 94 ? 13.298 -6.825 10.793 1.00 95.44 94 PHE A O 1
ATOM 770 N N . GLY A 1 95 ? 14.444 -5.352 9.554 1.00 94.12 95 GLY A N 1
ATOM 771 C CA . GLY A 1 95 ? 15.126 -6.343 8.718 1.00 94.12 95 GLY A CA 1
ATOM 772 C C . GLY A 1 95 ? 14.248 -6.967 7.628 1.00 94.12 95 GLY A C 1
ATOM 773 O O . GLY A 1 95 ? 14.685 -7.893 6.944 1.00 94.12 95 GLY A O 1
ATOM 774 N N . ILE A 1 96 ? 13.024 -6.474 7.427 1.00 96.00 96 ILE A N 1
ATOM 775 C CA . ILE A 1 96 ? 12.125 -6.951 6.374 1.00 96.00 96 ILE A CA 1
ATOM 776 C C . ILE A 1 96 ? 12.445 -6.160 5.105 1.00 96.00 96 ILE A C 1
ATOM 778 O O . ILE A 1 96 ? 12.040 -5.016 4.974 1.00 96.00 96 ILE A O 1
ATOM 782 N N . THR A 1 97 ? 13.204 -6.746 4.177 1.00 96.88 97 THR A N 1
ATOM 783 C CA . THR A 1 97 ? 13.708 -6.021 2.988 1.00 96.88 97 THR A CA 1
ATOM 784 C C . THR A 1 97 ? 13.362 -6.680 1.656 1.00 96.88 97 THR A C 1
ATOM 786 O O . THR A 1 97 ? 13.679 -6.149 0.597 1.00 96.88 97 THR A O 1
ATOM 789 N N . SER A 1 98 ? 12.703 -7.843 1.670 1.00 96.88 98 SER A N 1
ATOM 790 C CA . SER A 1 98 ? 12.479 -8.640 0.451 1.00 96.88 98 SER A CA 1
ATOM 791 C C . SER A 1 98 ? 11.639 -7.937 -0.627 1.00 96.88 98 SER A C 1
ATOM 793 O O . SER A 1 98 ? 11.751 -8.268 -1.809 1.00 96.88 98 SER A O 1
ATOM 795 N N . HIS A 1 99 ? 10.808 -6.959 -0.251 1.00 97.62 99 HIS A N 1
ATOM 796 C CA . HIS A 1 99 ? 10.033 -6.134 -1.185 1.00 97.62 99 HIS A CA 1
ATOM 797 C C . HIS A 1 99 ? 10.924 -5.255 -2.069 1.00 97.62 99 HIS A C 1
ATOM 799 O O . HIS A 1 99 ? 10.543 -4.965 -3.203 1.00 97.62 99 HIS A O 1
ATOM 805 N N . ASN A 1 100 ? 12.141 -4.926 -1.620 1.00 98.19 100 ASN A N 1
ATOM 806 C CA . ASN A 1 100 ? 13.109 -4.152 -2.398 1.00 98.19 100 ASN A CA 1
ATOM 807 C C . ASN A 1 100 ? 13.537 -4.873 -3.685 1.00 98.19 100 ASN A C 1
ATOM 809 O O . ASN A 1 100 ? 13.956 -4.218 -4.634 1.00 98.19 100 ASN A O 1
ATOM 813 N N . GLY A 1 101 ? 13.377 -6.199 -3.766 1.00 98.19 101 GLY A N 1
ATOM 814 C CA . GLY A 1 101 ? 13.638 -6.991 -4.974 1.00 98.19 101 GLY A CA 1
ATOM 815 C C . GLY A 1 101 ? 12.432 -7.186 -5.898 1.00 98.19 101 GLY A C 1
ATOM 816 O O . GLY A 1 101 ? 12.542 -7.917 -6.880 1.00 98.19 101 GLY A O 1
ATOM 817 N N . LYS A 1 102 ? 11.270 -6.594 -5.589 1.00 98.31 102 LYS A N 1
ATOM 818 C CA . LYS A 1 102 ? 10.012 -6.793 -6.328 1.00 98.31 102 LYS A CA 1
ATOM 819 C C . LYS A 1 102 ? 9.557 -5.495 -6.995 1.00 98.31 102 LYS A C 1
ATOM 821 O O . LYS A 1 102 ? 9.782 -4.409 -6.463 1.00 98.31 102 LYS A O 1
ATOM 826 N N . LEU A 1 103 ? 8.923 -5.625 -8.158 1.00 98.38 103 LEU A N 1
ATOM 827 C CA . LEU A 1 103 ? 8.181 -4.551 -8.824 1.00 98.38 103 LEU A CA 1
ATOM 828 C C . LEU A 1 103 ? 6.682 -4.789 -8.646 1.00 98.38 103 LEU A C 1
ATOM 830 O O . LEU A 1 103 ? 6.276 -5.949 -8.530 1.00 98.38 103 LEU A O 1
ATOM 834 N N . ASN A 1 104 ? 5.879 -3.724 -8.678 1.00 97.50 104 ASN A N 1
ATOM 835 C CA . ASN A 1 104 ? 4.424 -3.834 -8.593 1.00 97.50 104 ASN A CA 1
ATOM 836 C C . ASN A 1 104 ? 3.872 -4.707 -9.733 1.00 97.50 104 ASN A C 1
ATOM 838 O O . ASN A 1 104 ? 4.506 -4.884 -10.786 1.00 97.50 104 ASN A O 1
ATOM 842 N N . ASP A 1 105 ? 2.699 -5.294 -9.510 1.00 97.38 105 ASP A N 1
ATOM 843 C CA . ASP A 1 105 ? 2.003 -6.066 -10.531 1.00 97.38 105 ASP A CA 1
ATOM 844 C C . ASP A 1 105 ? 1.154 -5.134 -11.403 1.00 97.38 105 ASP A C 1
ATOM 846 O O . ASP A 1 105 ? 0.186 -4.542 -10.940 1.00 97.38 105 ASP A O 1
ATOM 850 N N . ALA A 1 106 ? 1.522 -4.987 -12.676 1.00 95.62 106 ALA A N 1
ATOM 851 C CA . ALA A 1 106 ? 0.779 -4.151 -13.616 1.00 95.62 106 ALA A CA 1
ATOM 852 C C . ALA A 1 106 ? -0.342 -4.928 -14.334 1.00 95.62 106 ALA A C 1
ATOM 854 O O . ALA A 1 106 ? -1.006 -4.372 -15.211 1.00 95.62 106 ALA A O 1
ATOM 855 N N . SER A 1 107 ? -0.546 -6.207 -13.989 1.00 96.25 107 SER A N 1
ATOM 856 C CA . SER A 1 107 ? -1.532 -7.078 -14.630 1.00 96.25 107 SER A CA 1
ATOM 857 C C . SER A 1 107 ? -2.973 -6.592 -14.449 1.00 96.25 107 SER A C 1
ATOM 859 O O . SER A 1 107 ? -3.325 -5.920 -13.476 1.00 96.25 107 SER A O 1
ATOM 861 N N . ARG A 1 108 ? -3.857 -7.003 -15.366 1.00 94.06 108 ARG A N 1
ATOM 862 C CA . ARG A 1 108 ? -5.303 -6.766 -15.221 1.00 94.06 108 ARG A CA 1
ATOM 863 C C . ARG A 1 108 ? -5.892 -7.449 -13.995 1.00 94.06 108 ARG A C 1
ATOM 865 O O . ARG A 1 108 ? -6.800 -6.906 -13.380 1.00 94.06 108 ARG A O 1
ATOM 872 N N . ALA A 1 109 ? -5.385 -8.631 -13.651 1.00 96.31 109 ALA A N 1
ATOM 873 C CA . ALA A 1 109 ? -5.845 -9.368 -12.482 1.00 96.31 109 ALA A CA 1
ATOM 874 C C . ALA A 1 109 ? -5.590 -8.567 -11.196 1.00 96.31 109 ALA A C 1
ATOM 876 O O . ALA A 1 109 ? -6.485 -8.451 -10.361 1.00 96.31 109 ALA A O 1
ATOM 877 N N . HIS A 1 110 ? -4.413 -7.943 -11.075 1.00 96.75 110 HIS A N 1
ATOM 878 C CA . HIS A 1 110 ? -4.115 -7.045 -9.958 1.00 96.75 110 HIS A CA 1
ATOM 879 C C . HIS A 1 110 ? -5.021 -5.814 -9.953 1.00 96.75 110 HIS A C 1
ATOM 881 O O . HIS A 1 110 ? -5.614 -5.500 -8.926 1.00 96.75 110 HIS A O 1
ATOM 887 N N . GLN A 1 111 ? -5.218 -5.163 -11.105 1.00 94.81 111 GLN A N 1
ATOM 888 C CA . GLN A 1 111 ? -6.139 -4.020 -11.217 1.00 94.81 111 GLN A CA 1
ATOM 889 C C . GLN A 1 111 ? -7.560 -4.384 -10.747 1.00 94.81 111 GLN A C 1
ATOM 891 O O . GLN A 1 111 ? -8.156 -3.659 -9.953 1.00 94.81 111 GLN A O 1
ATOM 896 N N . GLN A 1 112 ? -8.084 -5.539 -11.167 1.00 96.19 112 GLN A N 1
ATOM 897 C CA . GLN A 1 112 ? -9.386 -6.041 -10.718 1.00 96.19 112 GLN A CA 1
ATOM 898 C C . GLN A 1 112 ? -9.413 -6.326 -9.212 1.00 96.19 112 GLN A C 1
ATOM 900 O O . GLN A 1 112 ? -10.400 -6.008 -8.550 1.00 96.19 112 GLN A O 1
ATOM 905 N N . ALA A 1 113 ? -8.336 -6.885 -8.653 1.00 97.31 113 ALA A N 1
ATOM 906 C CA . ALA A 1 113 ? -8.224 -7.129 -7.218 1.00 97.31 113 ALA A CA 1
ATOM 907 C C . ALA A 1 113 ? -8.222 -5.821 -6.407 1.00 97.31 113 ALA A C 1
ATOM 909 O O . ALA A 1 113 ? -8.885 -5.744 -5.372 1.00 97.31 113 ALA A O 1
ATOM 910 N N . VAL A 1 114 ? -7.540 -4.778 -6.892 1.00 96.94 114 VAL A N 1
ATOM 911 C CA . VAL A 1 114 ? -7.540 -3.442 -6.273 1.00 96.94 114 VAL A CA 1
ATOM 912 C C . VAL A 1 114 ? -8.947 -2.838 -6.276 1.00 96.94 114 VAL A C 1
ATOM 914 O O . VAL A 1 114 ? -9.409 -2.374 -5.236 1.00 96.94 114 VAL A O 1
ATOM 917 N N . ILE A 1 115 ? -9.665 -2.912 -7.400 1.00 97.50 115 ILE A N 1
ATOM 918 C CA . ILE A 1 115 ? -11.041 -2.401 -7.501 1.00 97.50 115 ILE A CA 1
ATOM 919 C C . ILE A 1 115 ? -12.000 -3.189 -6.600 1.00 97.50 115 ILE A C 1
ATOM 921 O O . ILE A 1 115 ? -12.835 -2.604 -5.909 1.00 97.50 115 ILE A O 1
ATOM 925 N N . ALA A 1 116 ? -11.867 -4.517 -6.559 1.00 97.62 116 ALA A N 1
ATOM 926 C CA . ALA A 1 116 ? -12.653 -5.360 -5.663 1.00 97.62 116 ALA A CA 1
ATOM 927 C C . ALA A 1 116 ? -12.406 -5.010 -4.187 1.00 97.62 116 ALA A C 1
ATOM 929 O O . ALA A 1 116 ? -13.356 -4.969 -3.401 1.00 97.62 116 ALA A O 1
ATOM 930 N N . ARG A 1 117 ? -11.154 -4.709 -3.817 1.00 97.12 117 ARG A N 1
ATOM 931 C CA . ARG A 1 117 ? -10.808 -4.219 -2.478 1.00 97.12 117 ARG A CA 1
ATOM 932 C C . ARG A 1 117 ? -11.468 -2.874 -2.190 1.00 97.12 117 ARG A C 1
ATOM 934 O O . ARG A 1 117 ? -12.145 -2.774 -1.179 1.00 97.12 117 ARG A O 1
ATOM 941 N N . TRP A 1 118 ? -11.381 -1.890 -3.086 1.00 97.88 118 TRP A N 1
ATOM 942 C CA . TRP A 1 118 ? -12.056 -0.598 -2.895 1.00 97.88 118 TRP A CA 1
ATOM 943 C C . TRP A 1 118 ? -13.563 -0.737 -2.671 1.00 97.88 118 TRP A C 1
ATOM 945 O O . TRP A 1 118 ? -14.097 -0.149 -1.737 1.00 97.88 118 TRP A O 1
ATOM 955 N N . LYS A 1 119 ? -14.251 -1.569 -3.462 1.00 98.31 119 LYS A N 1
ATOM 956 C CA . LYS A 1 119 ? -15.686 -1.843 -3.270 1.00 98.31 119 LYS A CA 1
ATOM 957 C C . LYS A 1 119 ? -15.980 -2.436 -1.892 1.00 98.31 119 LYS A C 1
ATOM 959 O O . LYS A 1 119 ? -16.915 -2.006 -1.219 1.00 98.31 119 LYS A O 1
ATOM 964 N N . LYS A 1 120 ? -15.178 -3.420 -1.478 1.00 97.38 120 LYS A N 1
ATOM 965 C CA . LYS A 1 120 ? -15.289 -4.060 -0.163 1.00 97.38 120 LYS A CA 1
ATOM 966 C C . LYS A 1 120 ? -15.048 -3.053 0.962 1.00 97.38 120 LYS A C 1
ATOM 968 O O . LYS A 1 120 ? -15.824 -3.020 1.912 1.00 97.38 120 LYS A O 1
ATOM 973 N N . ASP A 1 121 ? -14.001 -2.247 0.860 1.00 97.31 121 ASP A N 1
ATOM 974 C CA . ASP A 1 121 ? -13.626 -1.278 1.888 1.00 97.31 121 ASP A CA 1
ATOM 975 C C . ASP A 1 121 ? -14.674 -0.169 2.004 1.00 97.31 121 ASP A C 1
ATOM 977 O O . ASP A 1 121 ? -15.053 0.185 3.116 1.00 97.31 121 ASP A O 1
ATOM 981 N N . LEU A 1 122 ? -15.221 0.313 0.882 1.00 98.19 122 LEU A N 1
ATOM 982 C CA . LEU A 1 122 ? -16.315 1.288 0.875 1.00 98.19 122 LEU A CA 1
ATOM 983 C C . LEU A 1 122 ? -17.555 0.745 1.592 1.00 98.19 122 LEU A C 1
ATOM 985 O O . LEU A 1 122 ? -18.095 1.396 2.484 1.00 98.19 122 LEU A O 1
ATOM 989 N N . GLN A 1 123 ? -17.956 -0.488 1.262 1.00 97.94 123 GLN A N 1
ATOM 990 C CA . GLN A 1 123 ? -19.065 -1.156 1.940 1.00 97.94 123 GLN A CA 1
ATOM 991 C C . GLN A 1 123 ? -18.805 -1.267 3.449 1.00 97.94 123 GLN A C 1
ATOM 993 O O . GLN A 1 123 ? -19.679 -0.950 4.252 1.00 97.94 123 GLN A O 1
ATOM 998 N N . GLN A 1 124 ? -17.604 -1.693 3.848 1.00 97.25 124 GLN A N 1
ATOM 999 C CA . GLN A 1 124 ? -17.245 -1.829 5.259 1.00 97.25 124 GLN A CA 1
ATOM 1000 C C . GLN A 1 124 ? -17.201 -0.486 5.990 1.00 97.25 124 GLN A C 1
ATOM 1002 O O . GLN A 1 124 ? -17.609 -0.422 7.151 1.00 97.25 124 GLN A O 1
ATOM 1007 N N . LEU A 1 125 ? -16.742 0.581 5.33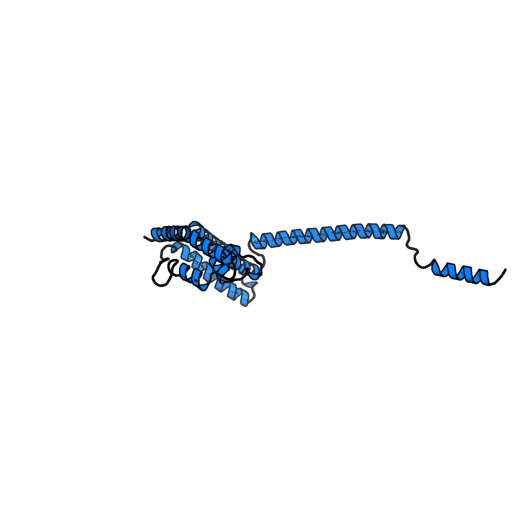3 1.00 98.12 125 LEU A N 1
ATOM 1008 C CA . LEU A 1 125 ? -16.719 1.929 5.892 1.00 98.12 125 LEU A CA 1
ATOM 1009 C C . LEU A 1 125 ? -18.140 2.420 6.216 1.00 98.12 125 LEU A C 1
ATOM 1011 O O . LEU A 1 125 ? -18.368 2.984 7.286 1.00 98.12 125 LEU A O 1
ATOM 1015 N N . HIS A 1 126 ? -19.116 2.135 5.349 1.00 97.75 126 HIS A N 1
ATOM 1016 C CA . HIS A 1 126 ? -20.525 2.496 5.565 1.00 97.75 126 HIS A CA 1
ATOM 1017 C C . HIS A 1 126 ? -21.199 1.741 6.715 1.00 97.75 126 HIS A C 1
ATOM 1019 O O . HIS A 1 126 ? -22.214 2.197 7.238 1.00 97.75 126 HIS A O 1
ATOM 1025 N N . GLU A 1 127 ? -20.636 0.617 7.165 1.00 97.25 127 GLU A N 1
ATOM 1026 C CA . GLU A 1 127 ? -21.146 -0.119 8.329 1.00 97.25 127 GLU A CA 1
ATOM 1027 C C . GLU A 1 127 ? -20.780 0.537 9.674 1.00 97.25 127 GLU A C 1
ATOM 1029 O O . GLU A 1 127 ? -21.257 0.092 10.726 1.00 97.25 127 GLU A O 1
ATOM 1034 N N . TYR A 1 128 ? -19.928 1.570 9.686 1.00 98.00 128 TYR A N 1
ATOM 1035 C CA . TYR A 1 128 ? -19.621 2.327 10.899 1.00 98.00 128 TYR A CA 1
ATOM 1036 C C . TYR A 1 128 ? -20.609 3.493 11.073 1.00 98.00 128 TYR A C 1
ATOM 1038 O O . TYR A 1 128 ? -20.558 4.459 10.312 1.00 98.00 128 TYR A O 1
ATOM 1046 N N . PRO A 1 129 ? -21.476 3.466 12.101 1.00 97.06 129 PRO A N 1
ATOM 1047 C CA . PRO A 1 129 ? -22.499 4.492 12.296 1.00 97.06 129 PRO A CA 1
ATOM 1048 C C . PRO A 1 129 ? -21.872 5.867 12.586 1.00 97.06 129 PRO A C 1
ATOM 1050 O O . PRO A 1 129 ? -21.135 6.020 13.563 1.00 97.06 129 PRO A O 1
ATOM 1053 N N . LEU A 1 130 ? -22.155 6.861 11.733 1.00 97.19 130 LEU A N 1
ATOM 1054 C CA . LEU A 1 130 ? -21.573 8.214 11.793 1.00 97.19 130 LEU A CA 1
ATOM 1055 C C . LEU A 1 130 ? -21.880 8.958 13.104 1.00 97.19 130 LEU A C 1
ATOM 1057 O O . LEU A 1 130 ? -21.045 9.719 13.592 1.00 97.19 130 LEU A O 1
ATOM 1061 N N . ASP A 1 131 ? -23.045 8.721 13.706 1.00 97.44 131 ASP A N 1
ATOM 1062 C CA . ASP A 1 131 ? -23.476 9.313 14.981 1.00 97.44 131 ASP A CA 1
ATOM 1063 C C . ASP A 1 131 ? -22.657 8.819 16.185 1.00 97.44 131 ASP A C 1
ATOM 1065 O O . ASP A 1 131 ? -22.637 9.470 17.228 1.00 97.44 131 ASP A O 1
ATOM 1069 N N . ARG A 1 132 ? -21.942 7.695 16.042 1.00 97.12 132 ARG A N 1
ATOM 1070 C CA . ARG A 1 132 ? -21.049 7.147 17.078 1.00 97.12 132 ARG A CA 1
ATOM 1071 C C . ARG A 1 132 ? -19.584 7.537 16.895 1.00 97.12 132 ARG A C 1
ATOM 1073 O O . ARG A 1 132 ? -18.729 7.047 17.633 1.00 97.12 132 ARG A O 1
ATOM 1080 N N . GLN A 1 133 ? -19.280 8.370 15.907 1.00 98.19 133 GLN A N 1
ATOM 1081 C CA . GLN A 1 133 ? -17.922 8.802 15.601 1.00 98.19 133 GLN A CA 1
ATOM 1082 C C . GLN A 1 133 ? -17.597 10.133 16.283 1.00 98.19 133 GLN A C 1
ATOM 1084 O O . GLN A 1 133 ? -18.455 10.996 16.459 1.00 98.19 133 GLN A O 1
ATOM 1089 N N . THR A 1 134 ? -16.327 10.329 16.634 1.00 98.50 134 THR A N 1
ATOM 1090 C CA . THR A 1 134 ? -15.831 11.656 17.029 1.00 98.50 134 THR A CA 1
ATOM 1091 C C . THR A 1 134 ? -15.820 12.610 15.824 1.00 98.50 134 THR A C 1
ATOM 1093 O O . THR A 1 134 ? -15.741 12.140 14.687 1.00 98.50 134 THR A O 1
ATOM 1096 N N . PRO A 1 135 ? -15.801 13.943 16.019 1.00 98.44 135 PRO A N 1
ATOM 1097 C CA . PRO A 1 135 ? -15.744 14.892 14.901 1.00 98.44 135 PRO A CA 1
ATOM 1098 C C . PRO A 1 135 ? -14.557 14.664 13.950 1.00 98.44 135 PRO A C 1
ATOM 1100 O O . PRO A 1 135 ? -14.701 14.755 12.734 1.00 98.44 135 PRO A O 1
ATOM 1103 N N . SER A 1 136 ? -13.386 14.299 14.486 1.00 98.19 136 SER A N 1
ATOM 1104 C CA . SER A 1 136 ? -12.218 13.962 13.660 1.00 98.19 136 SER A CA 1
ATOM 1105 C C . SER A 1 136 ? -12.436 12.682 12.856 1.00 98.19 136 SER A C 1
ATOM 1107 O O . SER A 1 136 ? -12.020 12.610 11.705 1.00 98.19 136 SER A O 1
ATOM 1109 N N . GLN A 1 137 ? -13.082 11.674 13.444 1.00 98.44 137 GLN A N 1
ATOM 1110 C CA . GLN A 1 137 ? -13.384 10.431 12.740 1.00 98.44 137 GLN A CA 1
ATOM 1111 C C . GLN A 1 137 ? -14.410 10.646 11.635 1.00 98.44 137 GLN A C 1
ATOM 1113 O O . GLN A 1 137 ? -14.234 10.068 10.573 1.00 98.44 137 GLN A O 1
ATOM 1118 N N . GLN A 1 138 ? -15.417 11.496 11.853 1.00 98.56 138 GLN A N 1
ATOM 1119 C CA . GLN A 1 138 ? -16.380 11.860 10.814 1.00 98.56 138 GLN A CA 1
ATOM 1120 C C . GLN A 1 138 ? -15.668 12.500 9.626 1.00 98.56 138 GLN A C 1
ATOM 1122 O O . GLN A 1 138 ? -15.872 12.074 8.494 1.00 98.56 138 GLN A O 1
ATOM 1127 N N . LEU A 1 139 ? -14.771 13.461 9.876 1.00 98.38 139 LEU A N 1
ATOM 1128 C CA . LEU A 1 139 ? -13.974 14.074 8.814 1.00 98.38 139 LEU A CA 1
ATOM 1129 C C . LEU A 1 139 ? -13.149 13.029 8.047 1.00 98.38 139 LEU A C 1
ATOM 1131 O O . LEU A 1 139 ? -13.205 12.992 6.820 1.00 98.38 139 LEU A O 1
ATOM 1135 N N . SER A 1 140 ? -12.422 12.159 8.754 1.00 98.19 140 SER A N 1
ATOM 1136 C CA . SER A 1 140 ? -11.656 11.076 8.123 1.00 98.19 140 SER A CA 1
ATOM 1137 C C . SER A 1 140 ? -12.546 10.111 7.334 1.00 98.19 140 SER A C 1
ATOM 1139 O O . SER A 1 140 ? -12.182 9.754 6.217 1.00 98.19 140 SER A O 1
ATOM 1141 N N . THR A 1 141 ? -13.718 9.743 7.867 1.00 98.50 141 THR A N 1
ATOM 1142 C CA . THR A 1 141 ? -14.713 8.906 7.180 1.00 98.50 141 THR A CA 1
ATOM 1143 C C . THR A 1 141 ? -15.144 9.573 5.887 1.00 98.50 141 THR A C 1
ATOM 1145 O O . THR A 1 141 ? -15.090 8.935 4.849 1.00 98.50 141 THR A O 1
ATOM 1148 N N . HIS A 1 142 ? -15.521 10.852 5.918 1.00 98.62 142 HIS A N 1
ATOM 1149 C CA . HIS A 1 142 ? -15.978 11.568 4.727 1.00 98.62 142 HIS A CA 1
ATOM 1150 C C . HIS A 1 142 ? -14.889 11.696 3.657 1.00 98.62 142 HIS A C 1
ATOM 1152 O O . HIS A 1 142 ? -15.182 11.545 2.475 1.00 98.62 142 HIS A O 1
ATOM 1158 N N . ILE A 1 143 ? -13.638 11.948 4.053 1.00 98.38 143 ILE A N 1
ATOM 1159 C CA . ILE A 1 143 ? -12.512 12.021 3.110 1.00 98.38 143 ILE A CA 1
ATOM 1160 C C . ILE A 1 143 ? -12.264 10.655 2.466 1.00 98.38 143 ILE A C 1
ATOM 1162 O O . ILE A 1 143 ? -12.114 10.571 1.247 1.00 98.38 143 ILE A O 1
ATOM 1166 N N . LEU A 1 144 ? -12.213 9.594 3.275 1.00 97.94 144 LEU A N 1
ATOM 1167 C CA . LEU A 1 144 ? -11.953 8.245 2.782 1.00 97.94 144 LEU A CA 1
ATOM 1168 C C . LEU A 1 144 ? -13.104 7.733 1.915 1.00 97.94 144 LEU A C 1
ATOM 1170 O O . LEU A 1 144 ? -12.857 7.155 0.862 1.00 97.94 144 LEU A O 1
ATOM 1174 N N . ASP A 1 145 ? -14.340 7.981 2.341 1.00 98.62 145 ASP A N 1
ATOM 1175 C CA . ASP A 1 145 ? -15.558 7.679 1.597 1.00 98.62 145 ASP A CA 1
ATOM 1176 C C . ASP A 1 145 ? -15.529 8.333 0.218 1.00 98.62 145 ASP A C 1
ATOM 1178 O O . ASP A 1 145 ? -15.592 7.632 -0.787 1.00 98.62 145 ASP A O 1
ATOM 1182 N N . TRP A 1 146 ? -15.325 9.654 0.166 1.00 98.56 146 TRP A N 1
ATOM 1183 C CA . TRP A 1 146 ? -15.218 10.393 -1.089 1.00 98.56 146 TRP A CA 1
ATOM 1184 C C . TRP A 1 146 ? -14.117 9.826 -1.993 1.00 98.56 146 TRP A C 1
ATOM 1186 O O . TRP A 1 146 ? -14.358 9.578 -3.174 1.00 98.56 146 TRP A O 1
ATOM 1196 N N . TYR A 1 147 ? -12.927 9.577 -1.436 1.00 98.00 147 TYR A N 1
ATOM 1197 C CA . TYR A 1 147 ? -11.793 9.058 -2.195 1.00 98.00 147 TYR A CA 1
ATOM 1198 C C . TYR A 1 147 ? -12.081 7.672 -2.785 1.00 98.00 147 TYR A C 1
ATOM 1200 O O . TYR A 1 147 ? -11.905 7.469 -3.984 1.00 98.00 147 TYR A O 1
ATOM 1208 N N . ILE A 1 148 ? -12.536 6.717 -1.967 1.00 98.12 148 ILE A N 1
ATOM 1209 C CA . ILE A 1 148 ? -12.790 5.343 -2.421 1.00 98.12 148 ILE A CA 1
ATOM 1210 C C . ILE A 1 148 ? -14.008 5.295 -3.349 1.00 98.12 148 ILE A C 1
ATOM 1212 O O . ILE A 1 148 ? -13.966 4.582 -4.351 1.00 98.12 148 ILE A O 1
ATOM 1216 N N . ALA A 1 149 ? -15.069 6.055 -3.065 1.00 98.50 149 ALA A N 1
ATOM 1217 C CA . ALA A 1 149 ? -16.245 6.131 -3.927 1.00 98.50 149 ALA A CA 1
ATOM 1218 C C . ALA A 1 149 ? -15.883 6.624 -5.334 1.00 98.50 149 ALA A C 1
ATOM 1220 O O . ALA A 1 149 ? -16.342 6.035 -6.311 1.00 98.50 149 ALA A O 1
ATOM 1221 N N . ASP A 1 150 ? -15.007 7.629 -5.448 1.00 98.06 150 ASP A N 1
ATOM 1222 C CA . ASP A 1 150 ? -14.485 8.096 -6.736 1.00 98.06 150 ASP A CA 1
ATOM 1223 C C . ASP A 1 150 ? -13.696 6.998 -7.472 1.00 98.06 150 ASP A C 1
ATOM 1225 O O . ASP A 1 150 ? -13.918 6.767 -8.661 1.00 98.06 150 ASP A O 1
ATOM 1229 N N . GLN A 1 151 ? -12.849 6.234 -6.766 1.00 97.06 151 GLN A N 1
ATOM 1230 C CA . GLN A 1 151 ? -12.125 5.108 -7.375 1.00 97.06 151 GLN A CA 1
ATOM 1231 C C . GLN A 1 151 ? -13.066 3.993 -7.866 1.00 97.06 151 GLN A C 1
ATOM 1233 O O . GLN A 1 151 ? -12.862 3.437 -8.948 1.00 97.06 151 GLN A O 1
ATOM 1238 N N . VAL A 1 152 ? -14.097 3.656 -7.082 1.00 98.00 152 VAL A N 1
ATOM 1239 C CA . VAL A 1 152 ? -15.098 2.636 -7.439 1.00 98.00 152 VAL A CA 1
ATOM 1240 C C . VAL A 1 152 ? -15.917 3.084 -8.644 1.00 98.00 152 VAL A C 1
ATOM 1242 O O . VAL A 1 152 ? -16.069 2.321 -9.595 1.00 98.00 152 VAL A O 1
ATOM 1245 N N . GLU A 1 153 ? -16.407 4.321 -8.636 1.00 97.50 153 GLU A N 1
ATOM 1246 C CA . GLU A 1 153 ? -17.158 4.896 -9.752 1.00 97.50 153 GLU A CA 1
ATOM 1247 C C . GLU A 1 153 ? -16.294 4.997 -11.020 1.00 97.50 153 GLU A C 1
ATOM 1249 O O . GLU A 1 153 ? -16.773 4.778 -12.137 1.00 97.50 153 GLU A O 1
ATOM 1254 N N . GLY A 1 154 ? -14.996 5.258 -10.849 1.00 96.88 154 GLY A N 1
ATOM 1255 C CA . GLY A 1 154 ? -13.994 5.295 -11.908 1.00 96.88 154 GLY A CA 1
ATOM 1256 C C . GLY A 1 154 ? -13.756 3.957 -12.615 1.00 96.88 154 GLY A C 1
ATOM 1257 O O . GLY A 1 154 ? -13.254 3.961 -13.740 1.00 96.88 154 GLY A O 1
ATOM 1258 N N . GLU A 1 155 ? -14.157 2.814 -12.042 1.00 96.62 155 GLU A N 1
ATOM 1259 C CA . GLU A 1 155 ? -14.000 1.490 -12.670 1.00 96.62 155 GLU A CA 1
ATOM 1260 C C . GLU A 1 155 ? -14.619 1.444 -14.071 1.00 96.62 155 GLU A C 1
ATOM 1262 O O . GLU A 1 155 ? -14.020 0.896 -15.001 1.00 96.62 155 GLU A O 1
ATOM 1267 N N . LYS A 1 156 ? -15.796 2.048 -14.268 1.00 95.38 156 LYS A N 1
ATOM 1268 C CA . LYS A 1 156 ? -16.453 2.065 -15.587 1.00 95.38 156 LYS A CA 1
ATOM 1269 C C . LYS A 1 156 ? -15.639 2.828 -16.640 1.00 95.38 156 LYS A C 1
ATOM 1271 O O . LYS A 1 156 ? -15.773 2.579 -17.836 1.00 95.38 156 LYS A O 1
ATOM 1276 N N . TRP A 1 157 ? -14.749 3.709 -16.188 1.00 94.94 157 TRP A N 1
ATOM 1277 C CA . TRP A 1 157 ? -13.839 4.504 -17.003 1.00 94.94 157 TRP A CA 1
ATOM 1278 C C . TRP A 1 157 ? -12.389 4.006 -16.951 1.00 94.94 157 TRP A C 1
ATOM 1280 O O . TRP A 1 157 ? -11.507 4.683 -17.468 1.00 94.94 157 TRP A O 1
ATOM 1290 N N . GLN A 1 158 ? -12.108 2.824 -16.391 1.00 91.94 158 GLN A N 1
ATOM 1291 C CA . GLN A 1 158 ? -10.739 2.345 -16.125 1.00 91.94 158 GLN A CA 1
ATOM 1292 C C . GLN A 1 158 ? -9.812 2.283 -17.363 1.00 91.94 158 GLN A C 1
ATOM 1294 O O . GLN A 1 158 ? -8.587 2.325 -17.229 1.00 91.94 158 GLN A O 1
ATOM 1299 N N . PHE A 1 159 ? -10.384 2.214 -18.571 1.00 93.44 159 PHE A N 1
ATOM 1300 C CA . PHE A 1 159 ? -9.657 2.224 -19.851 1.00 93.44 159 PHE A CA 1
ATOM 1301 C C . PHE A 1 159 ? -9.687 3.580 -20.579 1.00 93.44 159 PHE A C 1
ATOM 1303 O O . PHE A 1 159 ? -9.089 3.720 -21.637 1.00 93.44 159 PHE A O 1
ATOM 1310 N N . HIS A 1 160 ? -10.315 4.605 -20.006 1.00 93.62 160 HIS A N 1
ATOM 1311 C CA . HIS A 1 160 ? -10.415 5.951 -20.580 1.00 93.62 160 HIS A CA 1
ATOM 1312 C C . HIS A 1 160 ? -9.322 6.871 -20.016 1.00 93.62 160 HIS A C 1
ATOM 1314 O O . HIS A 1 160 ? -9.586 7.968 -19.526 1.00 93.62 160 HIS A O 1
ATOM 1320 N N . ASN A 1 161 ? -8.076 6.397 -20.033 1.00 90.81 161 ASN A N 1
ATOM 1321 C CA . ASN A 1 161 ? -6.910 7.122 -19.532 1.00 90.81 161 ASN A CA 1
ATOM 1322 C C . ASN A 1 161 ? -5.649 6.802 -20.349 1.00 90.81 161 ASN A C 1
ATOM 1324 O O . ASN A 1 161 ? -5.642 5.893 -21.174 1.00 90.81 161 ASN A O 1
ATOM 1328 N N . TYR A 1 162 ? -4.566 7.538 -20.091 1.00 91.94 162 TYR A N 1
ATOM 1329 C CA . TYR A 1 162 ? -3.278 7.368 -20.769 1.00 91.94 162 TYR A CA 1
ATOM 1330 C C . TYR A 1 162 ? -2.224 6.856 -19.776 1.00 91.94 162 TYR A C 1
ATOM 1332 O O . TYR A 1 162 ? -1.556 7.678 -19.1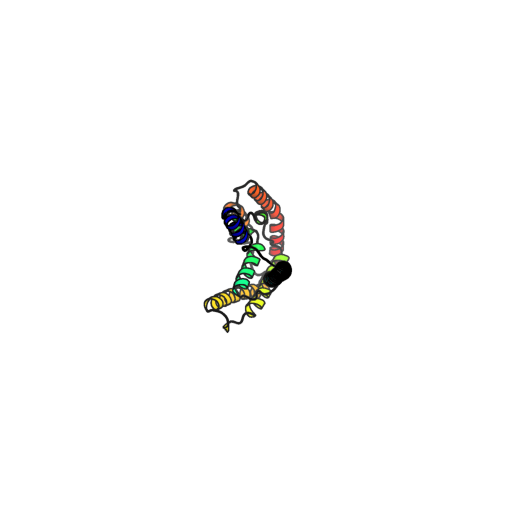37 1.00 91.94 162 TYR A O 1
ATOM 1340 N N . PRO A 1 163 ? -2.060 5.524 -19.614 1.00 91.25 163 PRO A N 1
ATOM 1341 C CA . PRO A 1 163 ? -1.115 4.948 -18.646 1.00 91.25 163 PRO A CA 1
ATOM 1342 C C . PRO A 1 163 ? 0.353 5.255 -18.989 1.00 91.25 163 PRO A C 1
ATOM 1344 O O . PRO A 1 163 ? 1.232 5.145 -18.136 1.00 91.25 163 PRO A O 1
ATOM 1347 N N . VAL A 1 164 ? 0.605 5.657 -20.235 1.00 93.62 164 VAL A N 1
ATOM 1348 C CA . VAL A 1 164 ? 1.882 6.141 -20.751 1.00 93.62 164 VAL A CA 1
ATOM 1349 C C . VAL A 1 164 ? 1.609 7.462 -21.463 1.00 93.62 164 VAL A C 1
ATOM 1351 O O . VAL A 1 164 ? 0.832 7.505 -22.414 1.00 93.62 164 VAL A O 1
ATOM 1354 N N . ASN A 1 165 ? 2.218 8.544 -20.989 1.00 92.94 165 ASN A N 1
ATOM 1355 C CA . ASN A 1 165 ? 2.160 9.866 -21.608 1.00 92.94 165 ASN A CA 1
ATOM 1356 C C . ASN A 1 165 ? 3.467 10.646 -21.361 1.00 92.94 165 ASN A C 1
ATOM 1358 O O . ASN A 1 165 ? 4.404 10.143 -20.741 1.00 92.94 165 ASN A O 1
ATOM 1362 N N . GLN A 1 166 ? 3.551 11.880 -21.857 1.00 91.81 166 GLN A N 1
ATOM 1363 C CA . GLN A 1 166 ? 4.767 12.694 -21.788 1.00 91.81 166 GLN A CA 1
ATOM 1364 C C . GLN A 1 166 ? 5.185 13.084 -20.360 1.00 91.81 166 GLN A C 1
ATOM 1366 O O . GLN A 1 166 ? 6.363 13.346 -20.129 1.00 91.81 166 GLN A O 1
ATOM 1371 N N . LEU A 1 167 ? 4.246 13.119 -19.406 1.00 91.69 167 LEU A N 1
ATOM 1372 C CA . LEU A 1 167 ? 4.520 13.481 -18.011 1.00 91.69 167 LEU A CA 1
ATOM 1373 C C . LEU A 1 167 ? 4.624 12.255 -17.098 1.00 91.69 167 LEU A C 1
ATOM 1375 O O . LEU A 1 167 ? 5.454 12.238 -16.193 1.00 91.69 167 LEU A O 1
ATOM 1379 N N . ASN A 1 168 ? 3.808 11.225 -17.328 1.00 91.62 168 ASN A N 1
ATOM 1380 C CA . ASN A 1 168 ? 3.631 10.100 -16.413 1.00 91.62 168 ASN A CA 1
ATOM 1381 C C . ASN A 1 168 ? 3.678 8.743 -17.131 1.00 91.62 168 ASN A C 1
ATOM 1383 O O . ASN A 1 168 ? 3.238 8.600 -18.274 1.00 91.62 168 ASN A O 1
ATOM 1387 N N . GLY A 1 169 ? 4.163 7.725 -16.420 1.00 93.62 169 GLY A N 1
ATOM 1388 C CA . GLY A 1 169 ? 4.064 6.317 -16.805 1.00 93.62 169 GLY A CA 1
ATOM 1389 C C . GLY A 1 169 ? 5.305 5.508 -16.428 1.00 93.62 169 GLY A C 1
ATOM 1390 O O . GLY A 1 169 ? 6.308 6.043 -15.957 1.00 93.62 169 GLY A O 1
ATOM 1391 N N . ALA A 1 170 ? 5.264 4.192 -16.640 1.00 93.50 170 ALA A N 1
ATOM 1392 C CA . ALA A 1 170 ? 6.371 3.314 -16.250 1.00 93.50 170 ALA A CA 1
ATOM 1393 C C . ALA A 1 170 ? 7.698 3.670 -16.948 1.00 93.50 170 ALA A C 1
ATOM 1395 O O . ALA A 1 170 ? 8.762 3.474 -16.367 1.00 93.50 170 ALA A O 1
ATOM 1396 N N . GLN A 1 171 ? 7.642 4.235 -18.157 1.00 93.12 171 GLN A N 1
ATOM 1397 C CA . GLN A 1 171 ? 8.800 4.636 -18.958 1.00 93.12 171 GLN A CA 1
ATOM 1398 C C . GLN A 1 171 ? 9.698 5.675 -18.274 1.00 93.12 171 GLN A C 1
ATOM 1400 O O . GLN A 1 171 ? 10.902 5.669 -18.512 1.00 93.12 171 GLN A O 1
ATOM 1405 N N . ASN A 1 172 ? 9.143 6.547 -17.424 1.00 93.38 172 ASN A N 1
ATOM 1406 C CA . ASN A 1 172 ? 9.921 7.537 -16.675 1.00 93.38 172 ASN A CA 1
ATOM 1407 C C . ASN A 1 172 ? 9.932 7.259 -15.165 1.00 93.38 172 ASN A C 1
ATOM 1409 O O . ASN A 1 172 ? 10.950 7.490 -14.514 1.00 93.38 172 ASN A O 1
ATOM 1413 N N . GLN A 1 173 ? 8.857 6.694 -14.611 1.00 94.88 173 GLN A N 1
ATOM 1414 C CA . GLN A 1 173 ? 8.779 6.364 -13.190 1.00 94.88 173 GLN A CA 1
ATOM 1415 C C . GLN A 1 173 ? 9.754 5.250 -12.811 1.00 94.88 173 GLN A C 1
ATOM 1417 O O . GLN A 1 173 ? 10.420 5.368 -11.787 1.00 94.88 173 GLN A O 1
ATOM 1422 N N . PHE A 1 174 ? 9.893 4.200 -13.632 1.00 96.44 174 PHE A N 1
ATOM 1423 C CA . PHE A 1 174 ? 10.783 3.085 -13.300 1.00 96.44 174 PHE A CA 1
ATOM 1424 C C . PHE A 1 174 ? 12.264 3.503 -13.251 1.00 96.44 174 PHE A C 1
ATOM 1426 O O . PHE A 1 174 ? 12.893 3.264 -12.217 1.00 96.44 174 PHE A O 1
ATOM 1433 N N . PRO A 1 175 ? 12.836 4.176 -14.275 1.00 96.69 175 PRO A N 1
ATOM 1434 C CA . PRO A 1 175 ? 14.211 4.670 -14.190 1.00 96.69 175 PRO A CA 1
ATOM 1435 C C . PRO A 1 175 ? 14.429 5.619 -13.007 1.00 96.69 175 PRO A C 1
ATOM 1437 O O . PRO A 1 175 ? 15.399 5.457 -12.268 1.00 96.69 175 PRO A O 1
ATOM 1440 N N . SER A 1 176 ? 13.510 6.566 -12.781 1.00 96.75 176 SER A N 1
ATOM 1441 C CA . SER A 1 176 ? 13.607 7.520 -11.670 1.00 96.75 176 SER A CA 1
ATOM 1442 C C . SER A 1 176 ? 13.574 6.834 -10.306 1.00 96.75 176 SER A C 1
ATOM 1444 O O . SER A 1 176 ? 14.360 7.190 -9.430 1.00 96.75 176 SER A O 1
ATOM 1446 N N . PHE A 1 177 ? 12.707 5.839 -10.126 1.00 97.81 177 PHE A N 1
ATOM 1447 C CA . PHE A 1 177 ? 12.606 5.062 -8.894 1.00 97.81 177 PHE A CA 1
ATOM 1448 C C . PHE A 1 177 ? 13.868 4.233 -8.635 1.00 97.81 177 PHE A C 1
ATOM 1450 O O . PHE A 1 177 ? 14.410 4.247 -7.529 1.00 97.81 177 PHE A O 1
ATOM 1457 N N . MET A 1 178 ? 14.382 3.549 -9.661 1.00 98.19 178 MET A N 1
ATOM 1458 C CA . MET A 1 178 ? 15.621 2.779 -9.540 1.00 98.19 178 MET A CA 1
ATOM 1459 C C . MET 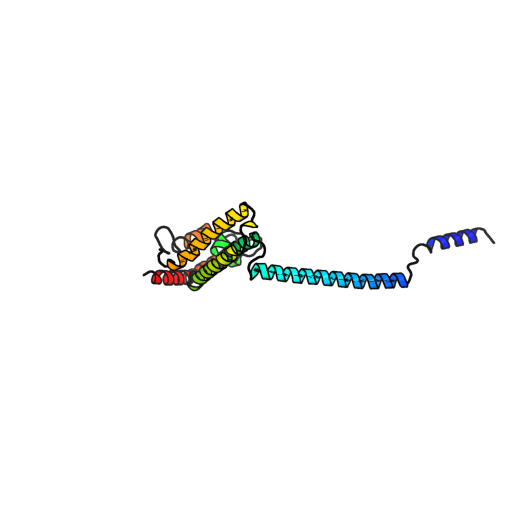A 1 178 ? 16.820 3.680 -9.223 1.00 98.19 178 MET A C 1
ATOM 1461 O O . MET A 1 178 ? 17.674 3.286 -8.441 1.00 98.19 178 MET A O 1
ATOM 1465 N N . ALA A 1 179 ? 16.887 4.884 -9.796 1.00 97.62 179 ALA A N 1
ATOM 1466 C CA . ALA A 1 179 ? 18.003 5.802 -9.583 1.00 97.62 179 ALA A CA 1
ATOM 1467 C C . ALA A 1 179 ? 17.960 6.533 -8.232 1.00 97.62 179 ALA A C 1
ATOM 1469 O O . ALA A 1 179 ? 19.011 6.757 -7.636 1.00 97.62 179 ALA A O 1
ATOM 1470 N N . ASN A 1 180 ? 16.771 6.927 -7.763 1.00 97.06 180 ASN A N 1
ATOM 1471 C CA . ASN A 1 180 ? 16.641 7.868 -6.644 1.00 97.06 180 ASN A CA 1
ATOM 1472 C C . ASN A 1 180 ? 16.022 7.266 -5.378 1.00 97.06 180 ASN A C 1
ATOM 1474 O O . ASN A 1 180 ? 16.124 7.873 -4.315 1.00 97.06 180 ASN A O 1
ATOM 1478 N N . THR A 1 181 ? 15.350 6.117 -5.474 1.00 97.62 181 THR A N 1
ATOM 1479 C CA . THR A 1 181 ? 14.564 5.561 -4.361 1.00 97.62 181 THR A CA 1
ATOM 1480 C C . THR A 1 181 ? 15.036 4.178 -3.938 1.00 97.62 181 THR A C 1
ATOM 1482 O O . THR A 1 181 ? 15.043 3.878 -2.747 1.00 97.62 181 THR A O 1
ATOM 1485 N N . HIS A 1 182 ? 15.433 3.315 -4.877 1.00 98.19 182 HIS A N 1
ATOM 1486 C CA . HIS A 1 182 ? 15.933 1.991 -4.517 1.00 98.19 182 HIS A CA 1
ATOM 1487 C C . HIS A 1 182 ? 17.230 2.109 -3.684 1.00 98.19 182 HIS A C 1
ATOM 1489 O O . HIS A 1 182 ? 18.176 2.762 -4.130 1.00 98.19 182 HIS A O 1
ATOM 1495 N N . PRO A 1 183 ? 17.307 1.482 -2.494 1.00 96.06 183 PRO A N 1
ATOM 1496 C CA . PRO A 1 183 ? 18.492 1.570 -1.645 1.00 96.06 183 PRO A CA 1
ATOM 1497 C C . PRO A 1 183 ? 19.689 0.868 -2.295 1.00 96.06 183 PRO A C 1
ATOM 1499 O O . PRO A 1 183 ? 19.524 -0.139 -2.964 1.00 96.06 183 PRO A O 1
ATOM 1502 N N . LEU A 1 184 ? 20.909 1.361 -2.084 1.00 96.44 184 LEU A N 1
ATOM 1503 C CA . LEU A 1 184 ? 22.152 0.721 -2.553 1.00 96.44 184 LEU A CA 1
ATOM 1504 C C . LEU A 1 184 ? 23.224 0.763 -1.452 1.00 96.44 184 LEU A C 1
ATOM 1506 O O . LEU A 1 184 ? 24.374 1.127 -1.685 1.00 96.44 184 LEU A O 1
ATOM 1510 N N . LEU A 1 185 ? 22.820 0.447 -0.218 1.00 94.56 185 LEU A N 1
ATOM 1511 C CA . LEU A 1 185 ? 23.668 0.567 0.973 1.00 94.56 185 LEU A CA 1
ATOM 1512 C C . LEU A 1 185 ? 24.425 -0.728 1.279 1.00 94.56 185 LEU A C 1
ATOM 1514 O O . LEU A 1 185 ? 25.497 -0.705 1.882 1.00 94.56 185 LEU A O 1
ATOM 1518 N N . THR A 1 186 ? 23.870 -1.866 0.869 1.00 96.38 186 THR A N 1
ATOM 1519 C CA . THR A 1 186 ? 24.419 -3.191 1.144 1.00 96.38 186 THR A CA 1
ATOM 1520 C C . THR A 1 186 ? 24.547 -4.025 -0.127 1.00 96.38 186 THR A C 1
ATOM 1522 O O . THR A 1 186 ? 23.894 -3.783 -1.142 1.00 96.38 186 THR A O 1
ATOM 1525 N N . LYS A 1 187 ? 25.351 -5.093 -0.059 1.00 97.88 187 LYS A N 1
ATOM 1526 C CA . LYS A 1 187 ? 25.439 -6.088 -1.141 1.00 97.88 187 LYS A CA 1
ATOM 1527 C C . LYS A 1 187 ? 24.073 -6.708 -1.470 1.00 97.88 187 LYS A C 1
ATOM 1529 O O . LYS A 1 187 ? 23.820 -7.036 -2.627 1.00 97.88 187 LYS A O 1
ATOM 1534 N N . GLN A 1 188 ? 23.218 -6.879 -0.461 1.00 97.81 188 GLN A N 1
ATOM 1535 C CA . GLN A 1 188 ? 21.874 -7.419 -0.645 1.00 97.81 188 GLN A CA 1
ATOM 1536 C C . GLN A 1 188 ? 20.998 -6.455 -1.448 1.00 97.81 188 GLN A C 1
ATOM 1538 O O . GLN A 1 188 ? 20.261 -6.901 -2.323 1.00 97.81 188 GLN A O 1
ATOM 1543 N N . ASP A 1 189 ? 21.129 -5.150 -1.217 1.00 97.81 189 ASP A N 1
ATOM 1544 C CA . ASP A 1 189 ? 20.387 -4.154 -1.984 1.00 97.81 189 ASP A CA 1
ATOM 1545 C C . ASP A 1 189 ? 20.801 -4.167 -3.459 1.00 97.81 189 ASP A C 1
ATOM 1547 O O . ASP A 1 189 ? 19.948 -4.214 -4.338 1.00 97.81 189 ASP A O 1
ATOM 1551 N N . CYS A 1 190 ? 22.099 -4.292 -3.758 1.00 98.25 190 CYS A N 1
ATOM 1552 C CA . CYS A 1 190 ? 22.556 -4.486 -5.138 1.00 98.25 190 CYS A CA 1
ATOM 1553 C C . CYS A 1 190 ? 21.947 -5.744 -5.787 1.00 98.25 190 CYS A C 1
ATOM 1555 O O . CYS A 1 190 ? 21.607 -5.733 -6.970 1.00 98.25 190 CYS A O 1
ATOM 1557 N N . ALA A 1 191 ? 21.783 -6.835 -5.030 1.00 98.62 191 ALA A N 1
ATOM 1558 C CA . ALA A 1 191 ? 21.110 -8.033 -5.532 1.00 98.62 191 ALA A CA 1
ATOM 1559 C C . ALA A 1 191 ? 19.620 -7.771 -5.810 1.00 98.62 191 ALA A C 1
ATOM 1561 O O . ALA A 1 191 ? 19.110 -8.183 -6.853 1.00 98.62 191 ALA A O 1
ATOM 1562 N N . TYR A 1 192 ? 18.932 -7.039 -4.932 1.00 98.75 192 TYR A N 1
ATOM 1563 C CA . TYR A 1 192 ? 17.550 -6.617 -5.152 1.00 98.75 192 TYR A CA 1
ATOM 1564 C C . TYR A 1 192 ? 17.398 -5.684 -6.362 1.00 98.75 192 TYR A C 1
ATOM 1566 O O . TYR A 1 192 ? 16.434 -5.825 -7.118 1.00 98.75 192 TYR A O 1
ATOM 1574 N N . TYR A 1 193 ? 18.363 -4.795 -6.602 1.00 98.62 193 TYR A N 1
ATOM 1575 C CA . TYR A 1 193 ? 18.405 -3.943 -7.790 1.00 98.62 193 TYR A CA 1
ATOM 1576 C C . TYR A 1 193 ? 18.400 -4.790 -9.066 1.00 98.62 193 TYR A C 1
ATOM 1578 O O . TYR A 1 193 ? 17.576 -4.585 -9.959 1.00 98.62 193 TYR A O 1
ATOM 1586 N N . LEU A 1 194 ? 19.272 -5.804 -9.126 1.00 98.69 194 LEU A N 1
ATOM 1587 C CA . LEU A 1 194 ? 19.332 -6.743 -10.248 1.00 98.69 194 LEU A CA 1
ATOM 1588 C C . LEU A 1 194 ? 18.031 -7.544 -10.397 1.00 98.69 194 LEU A C 1
ATOM 1590 O O . LEU A 1 194 ? 17.565 -7.744 -11.517 1.00 98.69 194 LEU A O 1
ATOM 1594 N N . MET A 1 195 ? 17.408 -7.968 -9.292 1.00 98.81 195 MET A N 1
ATOM 1595 C CA . MET A 1 195 ? 16.106 -8.648 -9.338 1.00 98.81 195 MET A CA 1
ATOM 1596 C C . MET A 1 195 ? 15.025 -7.769 -9.973 1.00 98.81 195 MET A C 1
ATOM 1598 O O . MET A 1 195 ? 14.264 -8.251 -10.812 1.00 98.81 195 MET A O 1
ATOM 1602 N N . ARG A 1 196 ? 14.986 -6.475 -9.633 1.00 98.56 196 ARG A N 1
ATOM 1603 C CA . ARG A 1 196 ? 14.064 -5.519 -10.257 1.00 98.56 196 ARG A CA 1
ATOM 1604 C C . ARG A 1 196 ? 14.345 -5.343 -11.743 1.00 98.56 196 ARG A C 1
ATOM 1606 O O . ARG A 1 196 ? 13.400 -5.418 -12.520 1.00 98.56 196 ARG A O 1
ATOM 1613 N N . LEU A 1 197 ? 15.609 -5.185 -12.146 1.00 98.50 197 LEU A N 1
ATOM 1614 C CA . LEU A 1 197 ? 15.982 -5.116 -13.565 1.00 98.50 197 LEU A CA 1
ATOM 1615 C C . LEU A 1 197 ? 15.515 -6.356 -14.342 1.00 98.50 197 LEU A C 1
ATOM 1617 O O . LEU A 1 197 ? 14.910 -6.230 -15.403 1.00 98.50 197 LEU A O 1
ATOM 1621 N N . ASN A 1 198 ? 15.713 -7.549 -13.781 1.00 98.62 198 ASN A N 1
ATOM 1622 C CA . ASN A 1 198 ? 15.270 -8.802 -14.396 1.00 98.62 198 ASN A CA 1
ATOM 1623 C C . ASN A 1 198 ? 13.738 -8.929 -14.469 1.00 98.62 198 ASN A C 1
ATOM 1625 O O . ASN A 1 198 ? 13.222 -9.652 -15.318 1.00 98.62 198 ASN A O 1
ATOM 1629 N N . ALA A 1 199 ? 12.998 -8.234 -13.602 1.00 98.38 199 ALA A N 1
ATOM 1630 C CA . ALA A 1 199 ? 11.537 -8.228 -13.591 1.00 98.38 199 ALA A CA 1
ATOM 1631 C C . ALA A 1 199 ? 10.911 -7.189 -14.544 1.00 98.38 199 ALA A C 1
ATOM 1633 O O . ALA A 1 199 ? 9.687 -7.184 -14.706 1.00 98.38 199 ALA A O 1
ATOM 1634 N N . VAL A 1 200 ? 11.717 -6.323 -15.175 1.00 97.75 200 VAL A N 1
ATOM 1635 C CA . VAL A 1 200 ? 11.243 -5.277 -16.098 1.00 97.75 200 VAL A CA 1
ATOM 1636 C C . VAL A 1 200 ? 10.449 -5.846 -17.274 1.00 97.75 200 VAL A C 1
ATOM 1638 O O . VAL A 1 200 ? 9.342 -5.347 -17.479 1.00 97.75 200 VAL A O 1
ATOM 1641 N N . PRO A 1 201 ? 10.916 -6.885 -18.005 1.00 98.19 201 PRO A N 1
ATOM 1642 C CA . PRO A 1 201 ? 10.168 -7.418 -19.144 1.00 98.19 201 PRO A CA 1
ATOM 1643 C C . PRO A 1 201 ? 8.735 -7.801 -18.766 1.00 98.19 201 PRO A C 1
ATOM 1645 O O . PRO A 1 201 ? 7.793 -7.305 -19.370 1.00 98.19 201 PRO A O 1
ATOM 1648 N N . ARG A 1 202 ? 8.556 -8.536 -17.656 1.00 97.81 202 ARG A N 1
ATOM 1649 C CA . ARG A 1 202 ? 7.230 -8.898 -17.127 1.00 97.81 202 ARG A CA 1
ATOM 1650 C C . ARG A 1 202 ? 6.345 -7.670 -16.888 1.00 97.81 202 ARG A C 1
ATOM 1652 O O . ARG A 1 202 ? 5.190 -7.666 -17.300 1.00 97.81 202 ARG A O 1
ATOM 1659 N N . LYS A 1 203 ? 6.855 -6.645 -16.191 1.00 97.12 203 LYS A N 1
ATOM 1660 C CA . LYS A 1 203 ? 6.067 -5.441 -15.863 1.00 97.12 203 LYS A CA 1
ATOM 1661 C C . LYS A 1 203 ? 5.664 -4.676 -17.127 1.00 97.12 203 LYS A C 1
ATOM 1663 O O . LYS A 1 203 ? 4.536 -4.197 -17.213 1.00 97.12 203 LYS A O 1
ATOM 1668 N N . PHE A 1 204 ? 6.565 -4.570 -18.104 1.00 96.94 204 PHE A N 1
ATOM 1669 C CA . PHE A 1 204 ? 6.282 -3.886 -19.365 1.00 96.94 204 PHE A CA 1
ATOM 1670 C C . PHE A 1 204 ? 5.347 -4.692 -20.272 1.00 96.94 204 PHE A C 1
ATOM 1672 O O . PHE A 1 204 ? 4.474 -4.089 -20.886 1.00 96.94 204 PHE A O 1
ATOM 1679 N N . ASP A 1 205 ? 5.433 -6.023 -20.293 1.00 97.88 205 ASP A N 1
ATOM 1680 C CA . ASP A 1 205 ? 4.479 -6.872 -21.018 1.00 97.88 205 ASP A CA 1
ATOM 1681 C C . ASP A 1 205 ? 3.052 -6.691 -20.478 1.00 97.88 205 ASP A C 1
ATOM 1683 O O . ASP A 1 205 ? 2.115 -6.472 -21.246 1.00 97.88 205 ASP A O 1
ATOM 1687 N N . GLN A 1 206 ? 2.896 -6.687 -19.150 1.00 97.31 206 GLN A N 1
ATOM 1688 C CA . GLN A 1 206 ? 1.617 -6.409 -18.484 1.00 97.31 206 GLN A CA 1
ATOM 1689 C C . GLN A 1 206 ? 1.088 -4.999 -18.798 1.00 97.31 206 GLN A C 1
ATOM 1691 O O . GLN A 1 206 ? -0.103 -4.810 -19.053 1.00 97.31 206 GLN A O 1
ATOM 1696 N N . LEU A 1 207 ? 1.970 -3.993 -18.804 1.00 95.75 207 LEU A N 1
ATOM 1697 C CA . LEU A 1 207 ? 1.607 -2.628 -19.181 1.00 95.75 207 LEU A CA 1
ATOM 1698 C C . LEU A 1 207 ? 1.145 -2.552 -20.641 1.00 95.75 207 LEU A C 1
ATOM 1700 O O . LEU A 1 207 ? 0.128 -1.924 -20.921 1.00 95.75 207 LEU A O 1
ATOM 1704 N N . LEU A 1 208 ? 1.866 -3.190 -21.565 1.00 96.19 208 LEU A N 1
ATOM 1705 C CA . LEU A 1 208 ? 1.526 -3.204 -22.987 1.00 96.19 208 LEU A CA 1
ATOM 1706 C C . LEU A 1 208 ? 0.200 -3.924 -23.248 1.00 96.19 208 LEU A C 1
ATOM 1708 O O . LEU A 1 208 ? -0.578 -3.466 -24.081 1.00 96.19 208 LEU A O 1
ATOM 1712 N N . GLU A 1 209 ? -0.099 -5.001 -22.519 1.00 95.69 209 GLU A N 1
ATOM 1713 C CA . GLU A 1 209 ? -1.422 -5.635 -22.550 1.00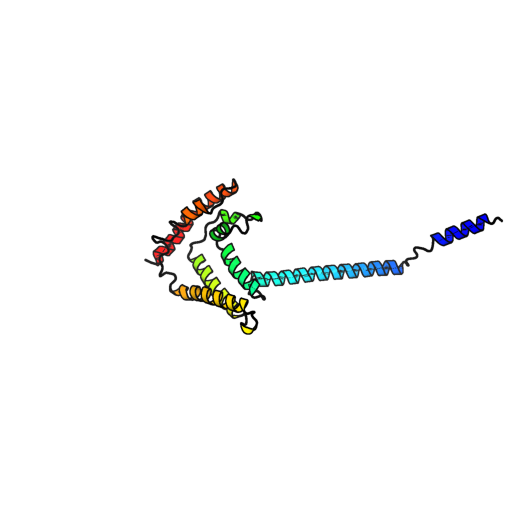 95.69 209 GLU A CA 1
ATOM 1714 C C . GLU A 1 209 ? -2.522 -4.634 -22.166 1.00 95.69 209 GLU A C 1
ATOM 1716 O O . GLU A 1 209 ? -3.528 -4.514 -22.862 1.00 95.69 209 GLU A O 1
ATOM 1721 N N . SER A 1 210 ? -2.302 -3.862 -21.100 1.00 93.56 210 SER A N 1
ATOM 1722 C CA . SER A 1 210 ? -3.220 -2.806 -20.666 1.00 93.56 210 SER A CA 1
ATOM 1723 C C . SER A 1 210 ? -3.377 -1.713 -21.736 1.00 93.56 210 SER A C 1
ATOM 1725 O O . SER A 1 210 ? -4.497 -1.287 -22.013 1.00 93.56 210 SER A O 1
ATOM 1727 N N . VAL A 1 211 ? -2.286 -1.267 -22.369 1.00 94.62 211 VAL A N 1
ATOM 1728 C CA . VAL A 1 211 ? -2.319 -0.245 -23.436 1.00 94.62 211 VAL A CA 1
ATOM 1729 C C . VAL A 1 211 ? -3.152 -0.710 -24.629 1.00 94.62 211 VAL A C 1
ATOM 1731 O O . VAL A 1 211 ? -4.033 0.027 -25.053 1.00 94.62 211 VAL A O 1
ATOM 1734 N N . ARG A 1 212 ? -2.958 -1.946 -25.101 1.00 94.56 212 ARG A N 1
ATOM 1735 C CA . ARG A 1 212 ? -3.698 -2.509 -26.249 1.00 94.56 212 ARG A CA 1
ATOM 1736 C C . ARG A 1 212 ? -5.210 -2.574 -26.048 1.00 94.56 212 ARG A C 1
ATOM 1738 O O . ARG A 1 212 ? -5.949 -2.621 -27.015 1.00 94.56 212 ARG A O 1
ATOM 1745 N N . LEU A 1 213 ? -5.687 -2.600 -24.805 1.00 92.50 213 LEU A N 1
ATOM 1746 C CA . LEU A 1 213 ? -7.125 -2.579 -24.509 1.00 92.50 213 LEU A CA 1
ATOM 1747 C C . LEU A 1 213 ? -7.765 -1.198 -24.655 1.00 92.50 213 LEU A C 1
ATOM 1749 O O . LEU A 1 213 ? -8.983 -1.079 -24.539 1.00 92.50 213 LEU A O 1
ATOM 1753 N N . ARG A 1 214 ? -6.942 -0.162 -24.810 1.00 92.19 214 ARG A N 1
ATOM 1754 C CA . ARG A 1 214 ? -7.362 1.230 -24.983 1.00 92.19 214 ARG A CA 1
ATOM 1755 C C . ARG A 1 214 ? -7.263 1.687 -26.440 1.00 92.19 214 ARG A C 1
ATOM 1757 O O . ARG A 1 214 ? -7.680 2.805 -26.728 1.00 92.19 214 ARG A O 1
ATOM 1764 N N . GLU A 1 215 ? -6.667 0.860 -27.299 1.00 85.00 215 GLU A N 1
ATOM 1765 C CA . GLU A 1 215 ? -6.589 1.041 -28.755 1.00 85.00 215 GLU A CA 1
ATOM 1766 C C . GLU A 1 215 ? -7.882 0.556 -29.421 1.00 85.00 215 GLU A C 1
ATOM 1768 O O . GLU A 1 215 ? -8.347 1.255 -30.348 1.00 85.00 215 GLU A O 1
#

pLDDT: mean 90.02, std 14.48, range [40.84, 98.81]

Sequence (215 aa):
MSAAALAHARFNALTFQRFNVSFRDFFLLFWGMKFFLKALLATLVAVVIAGAIFLTNLICFRPWNLNLFYEKAFLEVIFNEPELLTSLGLVEQFGITSHNGKLNDASRAHQQAVIARWKKDLQQLHEYPLDRQTPSQQLSTHILDWYIADQVEGEKWQFHNYPVNQLNGAQNQFPSFMANTHPLLTKQDCAYYLMRLNAVPRKFDQLLESVRLRE